Protein AF-A0A8C3MCN9-F1 (afdb_monomer)

Organism: Geospiza parvula (NCBI:txid87175)

Radius of gyration: 24.48 Å; Cα contacts (8 Å, |Δi|>4): 363; chains: 1; bounding box: 63×61×60 Å

Mean predicted aligned error: 11.26 Å

pLDDT: mean 76.48, std 14.46, range [28.77, 94.62]

Solvent-accessible surface area (backbone atoms only — not comparable to full-atom values): 18052 Å² total; per-residue (Å²): 127,65,48,68,58,49,37,49,52,53,52,54,50,41,52,49,38,52,54,49,51,55,50,51,53,50,45,41,66,69,44,52,53,43,56,68,71,48,76,59,88,50,73,71,52,37,54,50,46,51,48,50,52,50,39,47,53,38,49,52,53,50,48,52,50,45,52,51,49,34,50,54,42,56,58,45,70,71,43,98,76,49,53,55,76,86,65,46,57,61,79,80,42,39,69,59,53,53,51,51,51,51,54,34,50,54,43,46,22,21,34,43,33,63,42,36,42,56,52,61,61,63,54,83,37,66,57,51,63,74,43,43,67,64,46,52,60,60,38,49,82,72,35,90,67,90,52,59,28,60,37,53,54,44,62,74,44,49,63,61,51,53,49,54,50,54,48,48,52,54,47,49,53,49,34,68,68,58,44,97,49,80,67,25,54,53,42,50,51,51,45,51,54,51,52,52,48,53,52,47,54,52,51,48,48,51,38,20,51,52,34,30,56,48,40,73,73,60,37,68,79,51,33,75,74,67,63,46,46,88,62,38,53,74,46,69,32,84,87,50,77,53,57,29,73,98,54,75,40,72,36,42,39,34,40,80,61,36,38,35,42,32,41,92,95,48,71,50,79,42,56,50,93,56,53,44,79,42,75,79,53,88,60,91,60,59,94,74,47,51,49,39,32,39,37,42,93,88,53,75,43,38,46,36,40,76,50,72,66,57,52,50,58,67,55,50,45,69,55,53,54,64,63,73,75,109

Secondary structure (DSSP, 8-state):
--HHHHHHHHHHHHHHHHHHHHHHHHHIIIIIHHHHT---SSHHHHHHHHHHHHHHHHHHHHHHHHHHHHHHHHHHTTSTT--SGGG-HHHHSHHHHHHHHHHHHHHHHHHHHTTHHHHHHH---HHHHHTHHHHHHHHHTT-SSS-HHHHHHHHHHHHHHHHHHHHHHHHHHHHHHH-SSHHHHHHHHHHHHHHHHHHHHHHHHHHHHHHHHHHHHH-HHHHHHH--TT--EEEEGGGS----SSS---EEEEESSEEEEEETTEEEEEEGGG-EEES---S-PPTT-EEEEEE-SS-EEEEEES-HHHHHHHHHHHHHHHHTT-

Nearest PDB structures (foldseek):
  3odw-assembly1_A  TM=5.534E-01  e=3.189E-07  Homo sapiens
  3odx-assembly1_A  TM=5.493E-01  e=9.949E-07  Homo sapiens
  1i4d-assembly1_B  TM=2.184E-01  e=1.835E+00  Homo sapiens
  8p4y-assembly1_A  TM=2.016E-01  e=2.304E+00  synthetic construct
  7sqc-assembly1_1J  TM=1.907E-01  e=8.240E+00  Chlamydomonas reinhardtii

Sequence (326 aa):
MSTAGISGILGSLLQLEESFSSCLARIDALILKPLLQAEPQDPKEKENFQLLVLLNDRFQTLWNFTEENSRILRGKSQLEDSGCIQDFYILWKGEVFLSLYIQYFVTFANFVVVQGFEQAARSKSEAWKLHKAVLKEFLRDFTSESSLGLALHLVLHKPFREHVQSYLQLLSQLQEQLQEGSEGDVVATVVQEFGKLESFIGQVLDEAVFTKELWKSLGYKFTDVLCVPERRLLEDSRNLPIASGTARSERLLLFDDVLVLIQGNSFQSFDLKLVWVDENCGEKSAPGLHSLRITTPEETFILSTKDPQMKVRLWDFPISLLFKTG

Structure (mmCIF, N/CA/C/O backbone):
data_AF-A0A8C3MCN9-F1
#
_entry.id   AF-A0A8C3MCN9-F1
#
loop_
_atom_site.group_PDB
_atom_site.id
_atom_site.type_symbol
_atom_site.label_atom_id
_atom_site.label_alt_id
_atom_site.label_comp_id
_atom_site.label_asym_id
_atom_site.label_entity_id
_atom_site.label_seq_id
_atom_site.pdbx_PDB_ins_code
_atom_site.Cartn_x
_atom_site.Cartn_y
_atom_site.Cartn_z
_atom_site.occupancy
_atom_site.B_iso_or_equiv
_atom_site.auth_seq_id
_atom_site.auth_comp_id
_atom_site.auth_asym_id
_atom_site.auth_atom_id
_atom_site.pdbx_PDB_model_num
ATOM 1 N N . MET A 1 1 ? -17.455 -7.478 36.328 1.00 49.59 1 MET A N 1
ATOM 2 C CA . MET A 1 1 ? -17.240 -6.815 35.026 1.00 49.59 1 MET A CA 1
ATOM 3 C C . MET A 1 1 ? -17.583 -5.348 35.211 1.00 49.59 1 MET A C 1
ATOM 5 O O . MET A 1 1 ? -18.702 -5.060 35.615 1.00 49.59 1 MET A O 1
ATOM 9 N N . SER A 1 2 ? -16.620 -4.435 35.070 1.00 51.31 2 SER A N 1
ATOM 10 C CA . SER A 1 2 ? -16.898 -3.005 35.244 1.00 51.31 2 SER A CA 1
ATOM 11 C C . SER A 1 2 ? -17.371 -2.441 33.908 1.00 51.31 2 SER A C 1
ATOM 13 O O . SER A 1 2 ? -16.561 -2.189 33.021 1.00 51.31 2 SER A O 1
ATOM 15 N N . THR A 1 3 ? -18.680 -2.251 33.756 1.00 56.91 3 THR A N 1
ATOM 16 C CA . THR A 1 3 ? -19.301 -1.582 32.596 1.00 56.91 3 THR A CA 1
ATOM 17 C C . THR A 1 3 ? -18.703 -0.192 32.334 1.00 56.91 3 THR A C 1
ATOM 19 O O . THR A 1 3 ? -18.655 0.263 31.194 1.00 56.91 3 THR A O 1
ATOM 22 N N . ALA A 1 4 ? -18.135 0.440 33.369 1.00 59.16 4 ALA A N 1
ATOM 23 C CA . ALA A 1 4 ? -17.408 1.701 33.264 1.00 59.16 4 ALA A CA 1
ATOM 24 C C . ALA A 1 4 ? -16.101 1.601 32.449 1.00 59.16 4 ALA A C 1
ATOM 26 O O . ALA A 1 4 ? -15.712 2.578 31.814 1.00 59.16 4 ALA A O 1
ATOM 27 N N . GLY A 1 5 ? -15.431 0.440 32.433 1.00 69.00 5 GLY A N 1
ATOM 28 C CA . GLY A 1 5 ? -14.202 0.237 31.654 1.00 69.00 5 GLY A CA 1
ATOM 29 C C . GLY A 1 5 ? -14.472 0.166 30.149 1.00 69.00 5 GLY A C 1
ATOM 30 O O . GLY A 1 5 ? -13.795 0.822 29.363 1.00 69.00 5 GLY A O 1
ATOM 31 N N . ILE A 1 6 ? -15.520 -0.562 29.753 1.00 71.81 6 ILE A N 1
ATOM 32 C CA . ILE A 1 6 ? -15.914 -0.742 28.346 1.00 71.81 6 ILE A CA 1
ATOM 33 C C . ILE A 1 6 ? -16.445 0.572 27.749 1.00 71.81 6 ILE A C 1
ATOM 35 O O . ILE A 1 6 ? -16.062 0.941 26.641 1.00 71.81 6 ILE A O 1
ATOM 39 N N . SER A 1 7 ? -17.258 1.320 28.504 1.00 73.44 7 SER A N 1
ATOM 40 C CA . SER A 1 7 ? -17.747 2.646 28.094 1.00 73.44 7 SER A CA 1
ATOM 41 C C . SER A 1 7 ? -16.605 3.661 27.906 1.00 73.44 7 SER A C 1
ATOM 43 O O . SER A 1 7 ? -16.615 4.438 26.951 1.00 73.44 7 SER A O 1
ATOM 45 N N . GLY A 1 8 ? -15.562 3.596 28.746 1.00 78.81 8 GLY A N 1
ATOM 46 C CA . GLY A 1 8 ? -14.344 4.394 28.577 1.00 78.81 8 GLY A CA 1
ATOM 47 C C . GLY A 1 8 ? -13.601 4.089 27.271 1.00 78.81 8 GLY A C 1
ATOM 48 O O . GLY A 1 8 ? -13.248 5.013 26.539 1.00 78.81 8 GLY A O 1
ATOM 49 N N . ILE A 1 9 ? -13.432 2.804 26.935 1.00 80.25 9 ILE A N 1
ATOM 50 C CA . ILE A 1 9 ? -12.792 2.366 25.680 1.00 80.25 9 ILE A CA 1
ATOM 51 C C . ILE A 1 9 ? -13.622 2.799 24.464 1.00 80.25 9 ILE A C 1
ATOM 53 O O . ILE A 1 9 ? -13.060 3.273 23.478 1.00 80.25 9 ILE A O 1
ATOM 57 N N . LEU A 1 10 ? -14.954 2.699 24.537 1.00 78.56 10 LEU A N 1
ATOM 58 C CA . LEU A 1 10 ? -15.853 3.154 23.472 1.00 78.56 10 LEU A CA 1
ATOM 59 C C . LEU A 1 10 ? -15.721 4.668 23.224 1.00 78.56 10 LEU A C 1
ATOM 61 O O . LEU A 1 10 ? -15.680 5.108 22.075 1.00 78.56 10 LEU A O 1
ATOM 65 N N . GLY A 1 11 ? -15.596 5.463 24.292 1.00 81.75 11 GLY A N 1
ATOM 66 C CA . GLY A 1 11 ? -15.345 6.903 24.204 1.00 81.75 11 GLY A CA 1
ATOM 67 C C . GLY A 1 11 ? -13.991 7.235 23.569 1.00 81.75 11 GLY A C 1
ATOM 68 O O . GLY A 1 11 ? -13.915 8.102 22.697 1.00 81.75 11 GLY A O 1
ATOM 69 N N . SER A 1 12 ? -12.929 6.515 23.946 1.00 86.25 12 SER A N 1
ATOM 70 C CA . SER A 1 12 ? -11.608 6.658 23.318 1.00 86.25 12 SER A CA 1
ATOM 71 C C . SER A 1 12 ? -11.616 6.261 21.840 1.00 86.25 12 SER A C 1
ATOM 73 O O . SER A 1 12 ? -10.980 6.932 21.028 1.00 86.25 12 SER A O 1
ATOM 75 N N . LEU A 1 13 ? -12.369 5.220 21.474 1.00 84.31 13 LEU A N 1
ATOM 76 C CA . LEU A 1 13 ? -12.529 4.782 20.089 1.00 84.31 13 LEU A CA 1
ATOM 77 C C . LEU A 1 13 ? -13.249 5.833 19.236 1.00 84.31 13 LEU A C 1
ATOM 79 O O . LEU A 1 13 ? -12.813 6.133 18.128 1.00 84.31 13 LEU A O 1
ATOM 83 N N . LEU A 1 14 ? -14.318 6.434 19.767 1.00 84.94 14 LEU A N 1
ATOM 84 C CA . LEU A 1 14 ? -15.029 7.517 19.089 1.00 84.94 14 LEU A CA 1
ATOM 85 C C . LEU A 1 14 ? -14.114 8.728 18.855 1.00 84.94 14 LEU A C 1
ATOM 87 O O . LEU A 1 14 ? -14.086 9.270 17.753 1.00 84.94 14 LEU A O 1
ATOM 91 N N . GLN A 1 15 ? -13.336 9.130 19.865 1.00 87.94 15 GLN A N 1
ATOM 92 C CA . GLN A 1 15 ? -12.390 10.239 19.728 1.00 87.94 15 GLN A CA 1
ATOM 93 C C . GLN A 1 15 ? -11.298 9.939 18.687 1.00 87.94 15 GLN A C 1
ATOM 95 O O . GLN A 1 15 ? -10.936 10.821 17.904 1.00 87.94 15 GLN A O 1
ATOM 100 N N . LEU A 1 16 ? -10.784 8.704 18.664 1.00 88.81 16 LEU A N 1
ATOM 101 C CA . LEU A 1 16 ? -9.821 8.248 17.662 1.00 88.81 16 LEU A CA 1
ATOM 102 C C . LEU A 1 16 ? -10.393 8.404 16.247 1.00 88.81 16 LEU A C 1
ATOM 104 O O . LEU A 1 16 ? -9.775 9.069 15.417 1.00 88.81 16 LEU A O 1
ATOM 108 N N . GLU A 1 17 ? -11.588 7.873 16.000 1.00 88.06 17 GLU A N 1
ATOM 109 C CA . GLU A 1 17 ? -12.276 7.933 14.707 1.00 88.06 17 GLU A CA 1
ATOM 110 C C . GLU A 1 17 ? -12.571 9.373 14.247 1.00 88.06 17 GLU A C 1
ATOM 112 O O . GLU A 1 17 ? -12.306 9.728 13.097 1.00 88.06 17 GLU A O 1
ATOM 117 N N . GLU A 1 18 ? -13.029 10.249 15.149 1.00 88.75 18 GLU A N 1
ATOM 118 C CA . GLU A 1 18 ? -13.259 11.668 14.839 1.00 88.75 18 GLU A CA 1
ATOM 119 C C . GLU A 1 18 ? -11.955 12.399 14.482 1.00 88.75 18 GLU A C 1
ATOM 121 O O . GLU A 1 18 ? -11.900 13.164 13.511 1.00 88.75 18 GLU A O 1
ATOM 126 N N . SER A 1 19 ? -10.888 12.157 15.251 1.00 90.50 19 SER A N 1
ATOM 127 C CA . SER A 1 19 ? -9.574 12.754 14.999 1.00 90.50 19 SER A CA 1
ATOM 128 C C . SER A 1 19 ? -8.974 12.271 13.676 1.00 90.50 19 SER A C 1
ATOM 130 O O . SER A 1 19 ? -8.432 13.072 12.908 1.00 90.50 19 SER A O 1
ATOM 132 N N . PHE A 1 20 ? -9.138 10.980 13.376 1.00 90.88 20 PHE A N 1
ATOM 133 C CA . PHE A 1 20 ? -8.672 10.361 12.148 1.00 90.88 20 PHE A CA 1
ATOM 134 C C . PHE A 1 20 ? -9.449 10.890 10.941 1.00 90.88 20 PHE A C 1
ATOM 136 O O . PHE A 1 20 ? -8.828 11.376 9.999 1.00 90.88 20 PHE A O 1
ATOM 143 N N . SER A 1 21 ? -10.783 10.925 11.001 1.00 90.81 21 SER A N 1
ATOM 144 C CA . SER A 1 21 ? -11.631 11.500 9.946 1.00 90.81 21 SER A CA 1
ATOM 145 C C . SER A 1 21 ? -11.282 12.966 9.655 1.00 90.81 21 SER A C 1
ATOM 147 O O . SER A 1 21 ? -11.107 13.355 8.500 1.00 90.81 21 SER A O 1
ATOM 149 N N . SER A 1 22 ? -11.061 13.780 10.694 1.00 89.88 22 SER A N 1
ATOM 150 C CA . SER A 1 22 ? -10.607 15.170 10.537 1.00 89.88 22 SER A CA 1
ATOM 151 C C . SER A 1 22 ? -9.239 15.268 9.844 1.00 89.88 22 SER A C 1
ATOM 153 O O . SER A 1 22 ? -9.022 16.130 8.986 1.00 89.88 22 SER A O 1
ATOM 155 N N . CYS A 1 23 ? -8.312 14.359 10.162 1.00 89.88 23 CYS A N 1
ATOM 156 C CA . CYS A 1 23 ? -7.027 14.257 9.473 1.00 89.88 23 CYS A CA 1
ATOM 157 C C . CYS A 1 23 ? -7.207 13.897 7.987 1.00 89.88 23 CYS A C 1
ATOM 159 O O . CYS A 1 23 ? -6.634 14.569 7.124 1.00 89.88 23 CYS A O 1
ATOM 161 N N . LEU A 1 24 ? -8.054 12.909 7.674 1.00 90.88 24 LEU A N 1
ATOM 162 C CA . LEU A 1 24 ? -8.358 12.506 6.298 1.00 90.88 24 LEU A CA 1
ATOM 163 C C . LEU A 1 24 ? -8.985 13.650 5.492 1.00 90.88 24 LEU A C 1
ATOM 165 O O . LEU A 1 24 ? -8.550 13.912 4.372 1.00 90.88 24 LEU A O 1
ATOM 169 N N . ALA A 1 25 ? -9.910 14.407 6.085 1.00 89.94 25 ALA A N 1
ATOM 170 C CA . ALA A 1 25 ? -10.519 15.574 5.450 1.00 89.94 25 ALA A CA 1
ATOM 171 C C . ALA A 1 25 ? -9.482 16.642 5.066 1.00 89.94 25 ALA A C 1
ATOM 173 O O . ALA A 1 25 ? -9.548 17.241 3.989 1.00 89.94 25 ALA A O 1
ATOM 174 N N . ARG A 1 26 ? -8.489 16.871 5.936 1.00 87.62 26 ARG A N 1
ATOM 175 C CA . ARG A 1 26 ? -7.381 17.797 5.659 1.00 87.62 26 ARG A CA 1
ATOM 176 C C . ARG A 1 26 ? -6.489 17.284 4.531 1.00 87.62 26 ARG A C 1
ATOM 178 O O . ARG A 1 26 ? -6.108 18.076 3.671 1.00 87.62 26 ARG A O 1
ATOM 185 N N . ILE A 1 27 ? -6.174 15.988 4.518 1.00 87.56 27 ILE A N 1
ATOM 186 C CA . ILE A 1 27 ? -5.377 15.355 3.455 1.00 87.56 27 ILE A CA 1
ATOM 187 C C . ILE A 1 27 ? -6.111 15.448 2.113 1.00 87.56 27 ILE A C 1
ATOM 189 O O . ILE A 1 27 ? -5.519 15.868 1.120 1.00 87.56 27 ILE A O 1
ATOM 193 N N . ASP A 1 28 ? -7.405 15.139 2.080 1.00 88.81 28 ASP A N 1
ATOM 194 C CA . ASP A 1 28 ? -8.226 15.249 0.876 1.00 88.81 28 ASP A CA 1
ATOM 195 C C . ASP A 1 28 ? -8.227 16.677 0.310 1.00 88.81 28 ASP A C 1
ATOM 197 O O . ASP A 1 28 ? -7.911 16.897 -0.863 1.00 88.81 28 ASP A O 1
ATOM 201 N N . ALA A 1 29 ? -8.517 17.664 1.164 1.00 86.50 29 ALA A N 1
ATOM 202 C CA . ALA A 1 29 ? -8.626 19.062 0.765 1.00 86.50 29 ALA A CA 1
ATOM 203 C C . ALA A 1 29 ? -7.295 19.670 0.303 1.00 86.50 29 ALA A C 1
ATOM 205 O O . ALA A 1 29 ? -7.267 20.419 -0.675 1.00 86.50 29 ALA A O 1
ATOM 206 N N . LEU A 1 30 ? -6.199 19.372 1.006 1.00 82.38 30 LEU A N 1
ATOM 207 C CA . LEU A 1 30 ? -4.902 20.005 0.763 1.00 82.38 30 LEU A CA 1
ATOM 208 C C . LEU A 1 30 ? -4.035 19.251 -0.248 1.00 82.38 30 LEU A C 1
ATOM 210 O O . LEU A 1 30 ? -3.111 19.849 -0.799 1.00 82.38 30 LEU A O 1
ATOM 214 N N . ILE A 1 31 ? -4.292 17.959 -0.475 1.00 83.69 31 ILE A N 1
ATOM 215 C CA . ILE A 1 31 ? -3.375 17.077 -1.208 1.00 83.69 31 ILE A CA 1
ATOM 216 C C . ILE A 1 31 ? -4.078 16.375 -2.361 1.00 83.69 31 ILE A C 1
ATOM 218 O O . ILE A 1 31 ? -3.722 16.620 -3.513 1.00 83.69 31 ILE A O 1
ATOM 222 N N . LEU A 1 32 ? -5.078 15.536 -2.084 1.00 85.06 32 LEU A N 1
ATOM 223 C CA . LEU A 1 32 ? -5.695 14.707 -3.125 1.00 85.06 32 LEU A CA 1
ATOM 224 C C . LEU A 1 32 ? -6.443 15.562 -4.152 1.00 85.06 32 LEU A C 1
ATOM 226 O O . LEU A 1 32 ? -6.176 15.444 -5.346 1.00 85.06 32 LEU A O 1
ATOM 230 N N . LYS A 1 33 ? -7.292 16.501 -3.715 1.00 86.12 33 LYS A N 1
ATOM 231 C CA . LYS A 1 33 ? -8.026 17.398 -4.626 1.00 86.12 33 LYS A CA 1
ATOM 232 C C . LYS A 1 33 ? -7.101 18.217 -5.543 1.00 86.12 33 LYS A C 1
ATOM 234 O O . LYS A 1 33 ? -7.315 18.180 -6.756 1.00 86.12 33 LYS A O 1
ATOM 239 N N . PRO A 1 34 ? -6.064 18.920 -5.040 1.00 82.00 34 PRO A N 1
ATOM 240 C CA . PRO A 1 34 ? -5.127 19.642 -5.904 1.00 82.00 34 PRO A CA 1
ATOM 241 C C . PRO A 1 34 ? -4.350 18.756 -6.884 1.00 82.00 34 PRO A C 1
ATOM 243 O O . PRO A 1 34 ? -4.063 19.202 -7.996 1.00 82.00 34 PRO A O 1
ATOM 246 N N . LEU A 1 35 ? -4.001 17.525 -6.492 1.00 81.56 35 LEU A N 1
ATOM 247 C CA . LEU A 1 35 ? -3.291 16.588 -7.367 1.00 81.56 35 LEU A CA 1
ATOM 248 C C . LEU A 1 35 ? -4.202 16.013 -8.460 1.00 81.56 35 LEU A C 1
ATOM 250 O O . LEU A 1 35 ? -3.770 15.883 -9.600 1.00 81.56 35 LEU A O 1
ATOM 254 N N . LEU A 1 36 ? -5.469 15.735 -8.149 1.00 84.19 36 LEU A N 1
ATOM 255 C CA . LEU A 1 36 ? -6.447 15.228 -9.119 1.00 84.19 36 LEU A CA 1
ATOM 256 C C . LEU A 1 36 ? -6.884 16.284 -10.142 1.00 84.19 36 LEU A C 1
ATOM 258 O O . LEU A 1 36 ? -7.291 15.942 -11.245 1.00 84.19 36 LEU A O 1
ATOM 262 N N . GLN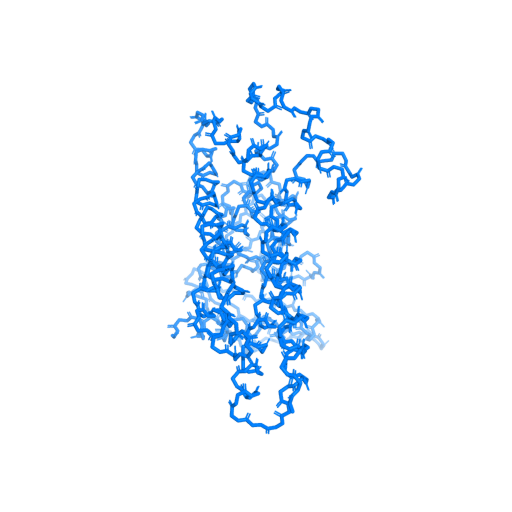 A 1 37 ? -6.774 17.573 -9.819 1.00 80.94 37 GLN A N 1
ATOM 263 C CA . GLN A 1 37 ? -7.018 18.654 -10.784 1.00 80.94 37 GLN A CA 1
ATOM 264 C C . GLN A 1 37 ? -5.887 18.807 -11.815 1.00 80.94 37 GLN A C 1
ATOM 266 O O . GLN A 1 37 ? -6.039 19.529 -12.799 1.00 80.94 37 GLN A O 1
ATOM 271 N N . ALA A 1 38 ? -4.746 18.153 -11.594 1.00 74.75 38 ALA A N 1
ATOM 272 C CA . ALA A 1 38 ? -3.554 18.253 -12.423 1.00 74.75 38 ALA A CA 1
ATOM 273 C C . ALA A 1 38 ? -3.493 17.137 -13.481 1.00 74.75 38 ALA A C 1
ATOM 275 O O . ALA A 1 38 ? -2.505 16.407 -13.539 1.00 74.75 38 ALA A O 1
ATOM 276 N N . GLU A 1 39 ? -4.542 16.987 -14.297 1.00 75.50 39 GLU A N 1
ATOM 277 C CA . GLU A 1 39 ? -4.595 15.918 -15.302 1.00 75.50 39 GLU A CA 1
ATOM 278 C C . GLU A 1 39 ? -3.443 16.053 -16.325 1.00 75.50 39 GLU A C 1
ATOM 280 O O . GLU A 1 39 ? -3.294 17.105 -16.965 1.00 75.50 39 GLU A O 1
ATOM 285 N N . PRO A 1 40 ? -2.605 15.014 -16.490 1.00 77.50 40 PRO A N 1
ATOM 286 C CA . PRO A 1 40 ? -1.449 15.081 -17.366 1.00 77.50 40 PRO A CA 1
ATOM 287 C C . PRO A 1 40 ? -1.807 14.857 -18.839 1.00 77.50 40 PRO A C 1
ATOM 289 O O . PRO A 1 40 ? -2.757 14.160 -19.197 1.00 77.50 40 PRO A O 1
ATOM 292 N N . GLN A 1 41 ? -0.992 15.438 -19.720 1.00 71.62 41 GLN A N 1
ATOM 293 C CA . GLN A 1 41 ? -1.163 15.314 -21.171 1.00 71.62 41 GLN A CA 1
ATOM 294 C C . GLN A 1 41 ? -0.403 14.109 -21.749 1.00 71.62 41 GLN A C 1
ATOM 296 O O . GLN A 1 41 ? -0.846 13.535 -22.744 1.00 71.62 41 GLN A O 1
ATOM 301 N N . ASP A 1 42 ? 0.709 13.711 -21.123 1.00 80.31 42 ASP A N 1
ATOM 302 C CA . ASP A 1 42 ? 1.558 12.607 -21.577 1.00 80.31 42 ASP A CA 1
ATOM 303 C C . ASP A 1 42 ? 0.932 11.231 -21.260 1.00 80.31 42 ASP A C 1
ATOM 305 O O . ASP A 1 42 ? 0.393 11.044 -20.168 1.00 80.31 42 ASP A O 1
ATOM 309 N N . PRO A 1 43 ? 0.979 10.249 -22.181 1.00 78.38 43 PRO A N 1
ATOM 310 C CA . PRO A 1 43 ? 0.374 8.932 -21.974 1.00 78.38 43 PRO A CA 1
ATOM 311 C C . PRO A 1 43 ? 0.936 8.154 -20.773 1.00 78.38 43 PRO A C 1
ATOM 313 O O . PRO A 1 43 ? 0.156 7.503 -20.085 1.00 78.38 43 PRO A O 1
ATOM 316 N N . LYS A 1 44 ? 2.237 8.242 -20.466 1.00 74.25 44 LYS A N 1
ATOM 317 C CA . LYS A 1 44 ? 2.816 7.543 -19.301 1.00 74.25 44 LYS A CA 1
ATOM 318 C C . LYS A 1 44 ? 2.425 8.213 -17.993 1.00 74.25 44 LYS A C 1
ATOM 320 O O . LYS A 1 44 ? 2.141 7.555 -16.996 1.00 74.25 44 LYS A O 1
ATOM 325 N N . GLU A 1 45 ? 2.357 9.540 -17.998 1.00 77.75 45 GLU A N 1
ATOM 326 C CA . GLU A 1 45 ? 1.841 10.286 -16.852 1.00 77.75 45 GLU A CA 1
ATOM 327 C C . GLU A 1 45 ? 0.346 9.998 -16.625 1.00 77.75 45 GLU A C 1
ATOM 329 O O . GLU A 1 45 ? -0.090 9.975 -15.476 1.00 77.75 45 GLU A O 1
ATOM 334 N N . LYS A 1 46 ? -0.432 9.710 -17.681 1.00 83.44 46 LYS A N 1
ATOM 335 C CA . LYS A 1 46 ? -1.842 9.295 -17.562 1.00 83.44 46 LYS A CA 1
ATOM 336 C C . LYS A 1 46 ? -2.012 7.957 -16.852 1.00 83.44 46 LYS A C 1
ATOM 338 O O . LYS A 1 46 ? -2.923 7.845 -16.040 1.00 83.44 46 LYS A O 1
ATOM 343 N N . GLU A 1 47 ? -1.155 6.972 -17.105 1.00 84.19 47 GLU A N 1
ATOM 344 C CA . GLU A 1 47 ? -1.189 5.690 -16.380 1.00 84.19 47 GLU A CA 1
ATOM 345 C C . GLU A 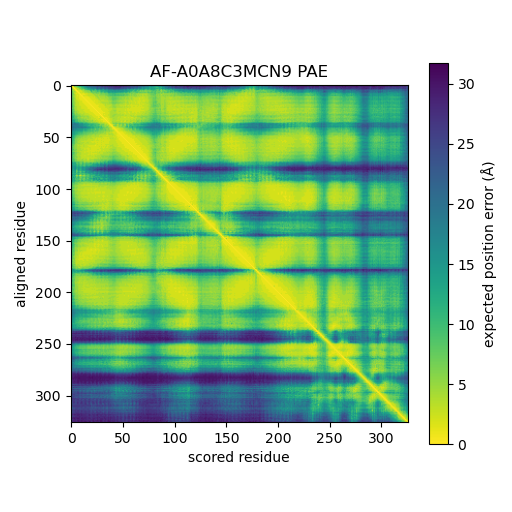1 47 ? -0.920 5.898 -14.880 1.00 84.19 47 GLU A C 1
ATOM 347 O O . GLU A 1 47 ? -1.679 5.431 -14.029 1.00 84.19 47 GLU A O 1
ATOM 352 N N . ASN A 1 48 ? 0.084 6.710 -14.536 1.00 84.44 48 ASN A N 1
ATOM 353 C CA . ASN A 1 48 ? 0.364 7.053 -13.137 1.00 84.44 48 ASN A CA 1
ATOM 354 C C . ASN A 1 48 ? -0.762 7.884 -12.508 1.00 84.44 48 ASN A C 1
ATOM 356 O O . ASN A 1 48 ? -1.093 7.708 -11.336 1.00 84.44 48 ASN A O 1
ATOM 360 N N . PHE A 1 49 ? -1.402 8.758 -13.283 1.00 86.12 49 PHE A N 1
ATOM 361 C CA . PHE A 1 49 ? -2.577 9.499 -12.840 1.00 86.12 49 PHE A CA 1
ATOM 362 C C . PHE A 1 49 ? -3.781 8.581 -12.593 1.00 86.12 49 PHE A C 1
ATOM 364 O O . PHE A 1 49 ? -4.490 8.778 -11.611 1.00 86.12 49 PHE A O 1
ATOM 371 N N . GLN A 1 50 ? -3.989 7.535 -13.398 1.00 89.31 50 GLN A N 1
ATOM 372 C CA . GLN A 1 50 ? -5.024 6.526 -13.134 1.00 89.31 50 GLN A CA 1
ATOM 373 C C . GLN A 1 50 ? -4.776 5.785 -11.816 1.00 89.31 50 GLN A C 1
ATOM 375 O O . GLN A 1 50 ? -5.719 5.571 -11.054 1.00 89.31 50 GLN A O 1
ATOM 380 N N . LEU A 1 51 ? -3.519 5.459 -11.499 1.00 88.88 51 LEU A N 1
ATOM 381 C CA . LEU A 1 51 ? -3.162 4.886 -10.197 1.00 88.88 51 LEU A CA 1
ATOM 382 C C . LEU A 1 51 ? -3.446 5.858 -9.045 1.00 88.88 51 LEU A C 1
ATOM 384 O O . LEU A 1 51 ? -3.925 5.432 -7.997 1.00 88.88 51 LEU A O 1
ATOM 388 N N . LEU A 1 52 ? -3.208 7.159 -9.237 1.00 89.44 52 LEU A N 1
ATOM 389 C CA . LEU A 1 52 ? -3.563 8.183 -8.252 1.00 89.44 52 LEU A CA 1
ATOM 390 C C . LEU A 1 52 ? -5.085 8.300 -8.065 1.00 89.44 52 LEU A C 1
ATOM 392 O O . LEU A 1 52 ? -5.551 8.414 -6.932 1.00 89.44 52 LEU A O 1
ATOM 396 N N . VAL A 1 53 ? -5.863 8.254 -9.150 1.00 90.94 53 VAL A N 1
ATOM 397 C CA . VAL A 1 53 ? -7.335 8.249 -9.099 1.00 90.94 53 VAL A CA 1
ATOM 398 C C . VAL A 1 53 ? -7.835 7.021 -8.343 1.00 90.94 53 VAL A C 1
ATOM 400 O O . VAL A 1 53 ? -8.685 7.157 -7.464 1.00 90.94 53 VAL A O 1
ATOM 403 N N . LEU A 1 54 ? -7.275 5.842 -8.628 1.00 93.38 54 LEU A N 1
ATOM 404 C CA . LEU A 1 54 ? -7.606 4.610 -7.917 1.00 93.38 54 LEU A CA 1
ATOM 405 C C . LEU A 1 54 ? -7.224 4.697 -6.434 1.00 93.38 54 LEU A C 1
ATOM 407 O O . LEU A 1 54 ? -8.018 4.322 -5.577 1.00 93.38 54 LEU A O 1
ATOM 411 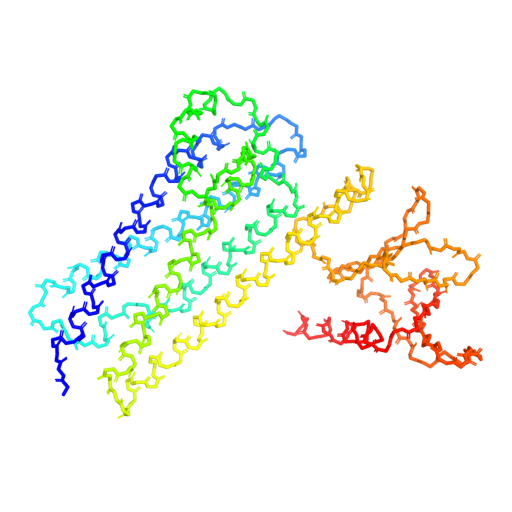N N . LEU A 1 55 ? -6.045 5.235 -6.112 1.00 93.06 55 LEU A N 1
ATOM 412 C CA . LEU A 1 55 ? -5.619 5.456 -4.729 1.00 93.06 55 LEU A CA 1
ATOM 413 C C . LEU A 1 55 ? -6.587 6.388 -3.993 1.00 93.06 55 LEU A C 1
ATOM 415 O O . LEU A 1 55 ? -6.955 6.106 -2.854 1.00 93.06 55 LEU A O 1
ATOM 419 N N . ASN A 1 56 ? -7.034 7.464 -4.647 1.00 92.62 56 ASN A N 1
ATOM 420 C CA . ASN A 1 56 ? -8.043 8.356 -4.093 1.00 92.62 56 ASN A CA 1
ATOM 421 C C . ASN A 1 56 ? -9.386 7.643 -3.893 1.00 92.62 56 ASN A C 1
ATOM 423 O O . ASN A 1 56 ? -9.992 7.808 -2.846 1.00 92.62 56 ASN A O 1
ATOM 427 N N . ASP A 1 57 ? -9.849 6.823 -4.835 1.00 93.38 57 ASP A N 1
ATOM 428 C CA . ASP A 1 57 ? -11.084 6.044 -4.666 1.00 93.38 57 ASP A CA 1
ATOM 429 C C . ASP A 1 57 ? -11.019 5.120 -3.433 1.00 93.38 57 ASP A C 1
ATOM 431 O O . ASP A 1 57 ? -11.928 5.106 -2.595 1.00 93.38 57 ASP A O 1
ATOM 435 N N . ARG A 1 58 ? -9.886 4.427 -3.242 1.00 92.75 58 ARG A N 1
ATOM 436 C CA . ARG A 1 58 ? -9.649 3.611 -2.038 1.00 92.75 58 ARG A CA 1
ATOM 437 C C . ARG A 1 58 ? -9.583 4.459 -0.768 1.00 92.75 58 ARG A C 1
ATOM 439 O O . ARG A 1 58 ? -10.154 4.064 0.247 1.00 92.75 58 ARG A O 1
ATOM 446 N N . PHE A 1 59 ? -8.950 5.630 -0.832 1.00 92.94 59 PHE A N 1
ATOM 447 C CA . PHE A 1 59 ? -8.907 6.596 0.267 1.00 92.94 59 PHE A CA 1
ATOM 448 C C . PHE A 1 59 ? -10.313 7.063 0.670 1.00 92.94 59 PHE A C 1
ATOM 450 O O . PHE A 1 59 ? -10.658 7.005 1.846 1.00 92.94 59 PHE A O 1
ATOM 457 N N . GLN A 1 60 ? -11.146 7.472 -0.293 1.00 92.44 60 GLN A N 1
ATOM 458 C CA . GLN A 1 60 ? -12.519 7.920 -0.034 1.00 92.44 60 GLN A CA 1
ATOM 459 C C . GLN A 1 60 ? -13.379 6.784 0.521 1.00 92.44 60 GLN A C 1
ATOM 461 O O . GLN A 1 60 ? -14.183 6.998 1.422 1.00 92.44 60 GLN A O 1
ATOM 466 N N . THR A 1 61 ? -13.197 5.558 0.023 1.00 92.94 61 THR A N 1
ATOM 467 C CA . THR A 1 61 ? -13.918 4.385 0.536 1.00 92.94 61 THR A CA 1
ATOM 468 C C . THR A 1 61 ? -13.577 4.117 2.004 1.00 92.94 61 THR A C 1
ATOM 470 O O . THR A 1 61 ? -14.480 3.889 2.809 1.00 92.94 61 THR A O 1
ATOM 473 N N . LEU A 1 62 ? -12.293 4.196 2.373 1.00 91.31 62 LEU A N 1
ATOM 474 C CA . LEU A 1 62 ? -11.854 4.090 3.766 1.00 91.31 62 LEU A CA 1
ATOM 475 C C . LEU A 1 62 ? -12.387 5.237 4.625 1.00 91.31 62 LEU A C 1
ATOM 477 O O . LEU A 1 62 ? -12.883 4.992 5.721 1.00 91.31 62 LEU A O 1
ATOM 481 N N . TRP A 1 63 ? -12.346 6.470 4.119 1.00 91.62 63 TRP A N 1
ATOM 482 C CA . TRP A 1 63 ? -12.861 7.627 4.844 1.00 91.62 63 TRP A CA 1
ATOM 483 C C . TRP A 1 63 ? -14.369 7.506 5.108 1.00 91.62 63 TRP A C 1
ATOM 485 O O . TRP A 1 63 ? -14.801 7.645 6.250 1.00 91.62 63 TRP A O 1
ATOM 495 N N . ASN A 1 64 ? -15.164 7.129 4.104 1.00 90.06 64 ASN A N 1
ATOM 496 C CA . ASN A 1 64 ? -16.597 6.871 4.271 1.00 90.06 64 ASN A CA 1
ATOM 497 C C . ASN A 1 64 ? -16.866 5.759 5.298 1.00 90.06 64 ASN A C 1
ATOM 499 O O . ASN A 1 64 ? -17.811 5.853 6.081 1.00 90.06 64 ASN A O 1
ATOM 503 N N . PHE A 1 65 ? -16.035 4.709 5.317 1.00 88.00 65 PHE A N 1
ATOM 504 C CA . PHE A 1 65 ? -16.135 3.644 6.315 1.00 88.00 65 PHE A CA 1
ATOM 505 C C . PHE A 1 65 ? -15.853 4.162 7.736 1.00 88.00 65 PHE A C 1
ATOM 507 O O . PHE A 1 65 ? -16.619 3.860 8.650 1.00 88.00 65 PHE A O 1
ATOM 514 N N . THR A 1 66 ? -14.805 4.971 7.918 1.00 87.00 66 THR A N 1
ATOM 515 C CA . THR A 1 66 ? -14.473 5.659 9.181 1.00 87.00 66 THR A CA 1
ATOM 516 C C . THR A 1 66 ? -15.608 6.581 9.641 1.00 87.00 66 THR A C 1
ATOM 518 O O . THR A 1 66 ? -16.009 6.562 10.804 1.00 87.00 66 THR A O 1
ATOM 521 N N . GLU A 1 67 ? -16.209 7.360 8.740 1.00 87.44 67 GLU A N 1
ATOM 522 C CA . GLU A 1 67 ? -17.339 8.229 9.094 1.00 87.44 67 GLU A CA 1
ATOM 523 C C . GLU A 1 67 ? -18.596 7.442 9.482 1.00 87.44 67 GLU A C 1
ATOM 525 O O . GLU A 1 67 ? -19.301 7.818 10.424 1.00 87.44 67 GLU A O 1
ATOM 530 N N . GLU A 1 68 ? -18.877 6.339 8.786 1.00 85.94 68 GLU A N 1
ATOM 531 C CA . GLU A 1 68 ? -19.973 5.436 9.134 1.00 85.94 68 GLU A CA 1
ATOM 532 C C . GLU A 1 68 ? -19.747 4.818 10.517 1.00 85.94 68 GLU A C 1
ATOM 534 O O . GLU A 1 68 ? -20.634 4.860 11.371 1.00 85.94 68 GLU A O 1
ATOM 539 N N . ASN A 1 69 ? -18.534 4.322 10.771 1.00 84.62 69 ASN A N 1
ATOM 540 C CA . ASN A 1 69 ? -18.139 3.775 12.062 1.00 84.62 69 ASN A CA 1
ATOM 541 C C . ASN A 1 69 ? -18.285 4.816 13.187 1.00 84.62 69 ASN A C 1
ATOM 543 O O . ASN A 1 69 ? -18.956 4.556 14.185 1.00 84.62 69 ASN A O 1
ATOM 547 N N . SER A 1 70 ? -17.781 6.037 12.980 1.00 83.69 70 SER A N 1
ATOM 548 C CA . SER A 1 70 ? -17.959 7.170 13.901 1.00 83.69 70 SER A CA 1
ATOM 549 C C . SER A 1 70 ? -19.433 7.441 14.216 1.00 83.69 70 SER A C 1
ATOM 551 O O . SER A 1 70 ? -19.797 7.700 15.365 1.00 83.69 70 SER A O 1
ATOM 553 N N . ARG A 1 71 ? -20.310 7.401 13.203 1.00 84.31 71 ARG A N 1
ATOM 554 C CA . ARG A 1 71 ? -21.747 7.666 13.364 1.00 84.31 71 ARG A CA 1
ATOM 555 C C . ARG A 1 71 ? -22.435 6.572 14.175 1.00 84.31 71 ARG A C 1
ATOM 557 O O . ARG A 1 71 ? -23.243 6.893 15.046 1.00 84.31 71 ARG A O 1
ATOM 564 N N . ILE A 1 72 ? -22.095 5.311 13.917 1.00 81.75 72 ILE A N 1
ATOM 565 C CA . ILE A 1 72 ? -22.611 4.154 14.659 1.00 81.75 72 ILE A CA 1
ATOM 566 C C . ILE A 1 72 ? -22.166 4.223 16.124 1.00 81.75 72 ILE A C 1
ATOM 568 O O . ILE A 1 72 ? -23.003 4.096 17.019 1.00 81.75 72 ILE A O 1
ATOM 572 N N . LEU A 1 73 ? -20.880 4.496 16.371 1.00 77.81 73 LEU A N 1
ATOM 573 C CA . LEU A 1 73 ? -20.325 4.649 17.718 1.00 77.81 73 LEU A CA 1
ATOM 574 C C . LEU A 1 73 ? -20.997 5.800 18.479 1.00 77.81 73 LEU A C 1
ATOM 576 O O . LEU A 1 73 ? -21.419 5.611 19.618 1.00 77.81 73 LEU A O 1
ATOM 580 N N . ARG A 1 74 ? -21.189 6.961 17.834 1.00 79.88 74 ARG A N 1
ATOM 581 C CA . ARG A 1 74 ? -21.896 8.116 18.421 1.00 79.88 74 ARG A CA 1
ATOM 582 C C . ARG A 1 74 ? -23.358 7.803 18.741 1.00 79.88 74 ARG A C 1
ATOM 584 O O . ARG A 1 74 ? -23.869 8.245 19.765 1.00 79.88 74 ARG A O 1
ATOM 591 N N . GLY A 1 75 ? -24.044 7.077 17.859 1.00 73.69 75 GLY A N 1
ATOM 592 C CA . GLY A 1 75 ? -25.430 6.668 18.083 1.00 73.69 75 GLY A CA 1
ATOM 593 C C . GLY A 1 75 ? -25.559 5.765 19.307 1.00 73.69 75 GLY A C 1
ATOM 594 O O . GLY A 1 75 ? -26.445 5.967 20.129 1.00 73.69 75 GLY A O 1
ATOM 595 N N . LYS A 1 76 ? -24.635 4.813 19.464 1.00 69.75 76 LYS A N 1
ATOM 596 C CA . LYS A 1 76 ? -24.631 3.847 20.570 1.00 69.75 76 LYS A CA 1
ATOM 597 C C . LYS A 1 76 ? -24.152 4.436 21.897 1.00 69.75 76 LYS A C 1
ATOM 599 O O . LYS A 1 76 ? -24.704 4.085 22.931 1.00 69.75 76 LYS A O 1
ATOM 604 N N . SER A 1 77 ? -23.217 5.388 21.881 1.00 61.75 77 SER A N 1
ATOM 605 C CA . SER A 1 77 ? -22.761 6.083 23.094 1.00 61.75 77 SER A CA 1
ATOM 606 C C . SER A 1 77 ? -23.830 6.983 23.734 1.00 61.75 77 SER A C 1
ATOM 608 O O . SER A 1 77 ? -23.635 7.453 24.849 1.00 61.75 77 SER A O 1
ATOM 610 N N . GLN A 1 78 ? -24.925 7.284 23.023 1.00 60.91 78 GLN A N 1
ATOM 611 C CA . GLN A 1 78 ? -26.054 8.072 23.538 1.00 60.91 78 GLN A CA 1
ATOM 612 C C . GLN A 1 78 ? -27.170 7.215 24.159 1.00 60.91 78 GLN A C 1
ATOM 614 O O . GLN A 1 78 ? -28.065 7.776 24.789 1.00 60.91 78 GLN A O 1
ATOM 619 N N . LEU A 1 79 ? -27.140 5.885 23.999 1.00 59.38 79 LEU A N 1
ATOM 620 C CA . LEU A 1 79 ? -28.056 4.986 24.702 1.00 59.38 79 LEU A CA 1
ATOM 621 C C . LEU A 1 79 ? -27.474 4.612 26.074 1.00 59.38 79 LEU A C 1
ATOM 623 O O . LEU A 1 79 ? -26.308 4.251 26.181 1.00 59.38 79 LEU A O 1
ATOM 627 N N . GLU A 1 80 ? -28.307 4.648 27.118 1.00 49.94 80 GLU A N 1
ATOM 628 C CA . GLU A 1 80 ? -27.921 4.405 28.524 1.00 49.94 80 GLU A CA 1
ATOM 629 C C . GLU A 1 80 ? -27.423 2.968 28.822 1.00 49.94 80 GLU A C 1
ATOM 631 O O . GLU A 1 80 ? -26.986 2.698 29.937 1.00 49.94 80 GLU A O 1
ATOM 636 N N . ASP A 1 81 ? -27.436 2.064 27.834 1.00 50.81 81 ASP A N 1
ATOM 637 C CA . ASP A 1 81 ? -27.021 0.651 27.940 1.00 50.81 81 ASP A CA 1
ATOM 638 C C . ASP A 1 81 ? -25.675 0.362 27.228 1.00 50.81 81 ASP A C 1
ATOM 640 O O . ASP A 1 81 ? -25.382 -0.762 26.818 1.00 50.81 81 ASP A O 1
ATOM 644 N N . SER A 1 82 ? -24.844 1.397 27.032 1.00 54.22 82 SER A N 1
ATOM 645 C CA . SER A 1 82 ? -23.559 1.304 26.325 1.00 54.22 82 SER A CA 1
ATOM 646 C C . SER A 1 82 ? -22.499 0.580 27.172 1.00 54.22 82 SER A C 1
ATOM 648 O O . SER A 1 82 ? -21.729 1.197 27.917 1.00 54.22 82 SER A O 1
ATOM 650 N N . GLY A 1 83 ? -22.468 -0.745 27.090 1.00 55.03 83 GLY A N 1
ATOM 651 C CA . GLY A 1 83 ? -21.504 -1.569 27.822 1.00 55.03 83 GLY A CA 1
ATOM 652 C C . GLY A 1 83 ? -21.260 -2.951 27.224 1.00 55.03 83 GLY A C 1
ATOM 653 O O . GLY A 1 83 ? -20.604 -3.764 27.874 1.00 55.03 83 GLY A O 1
ATOM 654 N N . CYS A 1 84 ? -21.774 -3.236 26.021 1.00 61.41 84 CYS A N 1
ATOM 655 C CA . CYS A 1 84 ? -21.681 -4.554 25.399 1.00 61.41 84 CYS A CA 1
ATOM 656 C C . CYS A 1 84 ? -20.687 -4.563 24.230 1.00 61.41 84 CYS A C 1
ATOM 658 O O . CYS A 1 84 ? -20.545 -3.602 23.478 1.00 61.41 84 CYS A O 1
ATOM 660 N N . ILE A 1 85 ? -20.038 -5.705 24.013 1.00 61.56 85 ILE A N 1
ATOM 661 C CA . ILE A 1 85 ? -19.120 -5.951 22.890 1.00 61.56 85 ILE A CA 1
ATOM 662 C C . ILE A 1 85 ? -19.801 -5.756 21.528 1.00 61.56 85 ILE A C 1
ATOM 664 O O . ILE A 1 85 ? -19.158 -5.408 20.538 1.00 61.56 85 ILE A O 1
ATOM 668 N N . GLN A 1 86 ? -21.127 -5.901 21.478 1.00 62.97 86 GLN A N 1
ATOM 669 C CA . GLN A 1 86 ? -21.943 -5.627 20.293 1.00 62.97 86 GLN A CA 1
ATOM 670 C C . GLN A 1 86 ? -21.868 -4.162 19.820 1.00 62.97 86 GLN A C 1
ATOM 672 O O . GLN A 1 86 ? -22.295 -3.846 18.705 1.00 62.97 86 GLN A O 1
ATOM 677 N N . ASP A 1 87 ? -21.319 -3.258 20.633 1.00 65.44 87 ASP A N 1
ATOM 678 C CA . ASP A 1 87 ? -21.123 -1.849 20.291 1.00 65.44 87 ASP A CA 1
ATOM 679 C C . ASP A 1 87 ? -19.846 -1.584 19.491 1.00 65.44 87 ASP A C 1
ATOM 681 O O . ASP A 1 87 ? -19.757 -0.576 18.789 1.00 65.44 87 ASP A O 1
ATOM 685 N N . PHE A 1 88 ? -18.912 -2.535 19.479 1.00 68.69 88 PHE A N 1
ATOM 686 C CA . PHE A 1 88 ? -17.710 -2.470 18.658 1.00 68.69 88 PHE A CA 1
ATOM 687 C C . PHE A 1 88 ? -18.016 -2.966 17.246 1.00 68.69 88 PHE A C 1
ATOM 689 O O . PHE A 1 88 ? -17.850 -4.140 16.917 1.00 68.69 88 PHE A O 1
ATOM 696 N N . TYR A 1 89 ? -18.447 -2.051 16.378 1.00 71.69 89 TYR A N 1
ATOM 697 C CA . TYR A 1 89 ? -18.747 -2.337 14.969 1.00 71.69 89 TYR A CA 1
ATOM 698 C C . TYR A 1 89 ? -17.573 -3.001 14.225 1.00 71.69 89 TYR A C 1
ATOM 700 O O . TYR A 1 89 ? -17.784 -3.835 13.343 1.00 71.69 89 TYR A O 1
ATOM 708 N N . ILE A 1 90 ? -16.338 -2.708 14.646 1.00 71.50 90 ILE A N 1
ATOM 709 C CA . ILE A 1 90 ? -15.116 -3.314 14.112 1.00 71.50 90 ILE A CA 1
ATOM 710 C C . ILE A 1 90 ? -15.039 -4.835 14.326 1.00 71.50 90 ILE A C 1
ATOM 712 O O . ILE A 1 90 ? -14.452 -5.527 13.503 1.00 71.50 90 ILE A O 1
ATOM 716 N N . LEU A 1 91 ? -15.676 -5.376 15.372 1.00 68.81 91 LEU A N 1
ATOM 717 C CA . LEU A 1 91 ? -15.717 -6.823 15.618 1.00 68.81 91 LEU A CA 1
ATOM 718 C C . LEU A 1 91 ? -16.646 -7.544 14.634 1.00 68.81 91 LEU A C 1
ATOM 720 O O . LEU A 1 91 ? -16.429 -8.706 14.314 1.00 68.81 91 LEU A O 1
ATOM 724 N N . TRP A 1 92 ? -17.658 -6.843 14.118 1.00 66.88 92 TRP A N 1
ATOM 725 C CA . TRP A 1 92 ? -18.664 -7.405 13.212 1.00 66.88 92 TRP A CA 1
ATOM 726 C C . TRP A 1 92 ? -18.366 -7.124 11.738 1.00 66.88 92 TRP A C 1
ATOM 728 O O . TRP A 1 92 ? -18.800 -7.870 10.865 1.00 66.88 92 TRP A O 1
ATOM 738 N N . LYS A 1 93 ? -17.622 -6.051 11.447 1.00 76.62 93 LYS A N 1
ATOM 739 C CA . LYS A 1 93 ? -17.183 -5.676 10.092 1.00 76.62 93 LYS A CA 1
ATOM 740 C C . LYS A 1 93 ? -15.666 -5.696 9.914 1.00 76.62 93 LYS A C 1
ATOM 742 O O . LYS A 1 93 ? -15.156 -5.069 8.985 1.00 76.62 93 LYS A O 1
ATOM 747 N N . GLY A 1 94 ? -14.960 -6.441 10.764 1.00 78.81 94 GLY A N 1
ATOM 748 C CA . GLY A 1 94 ? -13.504 -6.580 10.719 1.00 78.81 94 GLY A CA 1
ATOM 749 C C . GLY A 1 94 ? -13.005 -7.002 9.339 1.00 78.81 94 GLY A C 1
ATOM 750 O O . GLY A 1 94 ? -12.116 -6.361 8.800 1.00 78.81 94 GLY A O 1
ATOM 751 N N . GLU A 1 95 ? -13.645 -7.980 8.695 1.00 84.00 95 GLU A N 1
ATOM 752 C CA . GLU A 1 95 ? -13.260 -8.427 7.346 1.00 84.00 95 GLU A CA 1
ATOM 753 C C . GLU A 1 95 ? -13.341 -7.315 6.291 1.00 84.00 95 GLU A C 1
ATOM 755 O O . GLU A 1 95 ? -12.436 -7.161 5.468 1.00 84.00 95 GLU A O 1
ATOM 760 N N . VAL A 1 96 ? -14.395 -6.491 6.339 1.00 87.38 96 VAL A N 1
ATOM 761 C CA . VAL A 1 96 ? -14.543 -5.351 5.425 1.00 87.38 96 VAL A CA 1
ATOM 762 C C . VAL A 1 96 ? -13.427 -4.343 5.683 1.00 87.38 96 VAL A C 1
ATOM 764 O O . VAL A 1 96 ? -12.762 -3.931 4.735 1.00 87.38 96 VAL A O 1
ATOM 767 N N . PHE A 1 97 ? -13.157 -4.008 6.947 1.00 87.56 97 PHE A N 1
ATOM 768 C CA . PHE A 1 97 ? -12.061 -3.113 7.322 1.00 87.56 97 PHE A CA 1
ATOM 769 C C . PHE A 1 97 ? -10.701 -3.625 6.823 1.00 87.56 97 PHE A C 1
ATOM 771 O O . PHE A 1 97 ? -9.987 -2.894 6.134 1.00 87.56 97 PHE A O 1
ATOM 778 N N . LEU A 1 98 ? -10.377 -4.895 7.094 1.00 89.81 98 LEU A N 1
ATOM 779 C CA . LEU A 1 98 ? -9.144 -5.544 6.641 1.00 89.81 98 LEU A CA 1
ATOM 780 C C . LEU A 1 98 ? -9.018 -5.463 5.113 1.00 89.81 98 LEU A C 1
ATOM 782 O O . LEU A 1 98 ? -7.986 -5.035 4.600 1.00 89.81 98 LEU A O 1
ATOM 786 N N . SER A 1 99 ? -10.086 -5.801 4.381 1.00 92.06 99 SER A N 1
ATOM 787 C CA . SER A 1 99 ? -10.083 -5.784 2.915 1.00 92.06 99 SER A CA 1
ATOM 788 C C . SER A 1 99 ? -9.837 -4.386 2.334 1.00 92.06 99 SER A C 1
ATOM 790 O O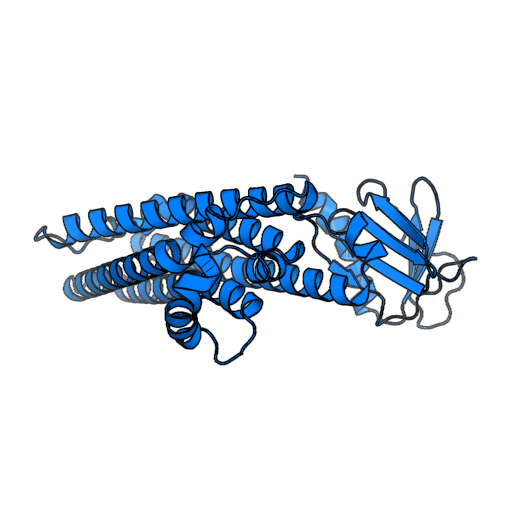 . SER A 1 99 ? -9.060 -4.245 1.389 1.00 92.06 99 SER A O 1
ATOM 792 N N . LEU A 1 100 ? -10.436 -3.343 2.921 1.00 92.25 100 LEU A N 1
ATOM 793 C CA . LEU A 1 100 ? -10.263 -1.961 2.473 1.00 92.25 100 LEU A CA 1
ATOM 794 C C . LEU A 1 100 ? -8.833 -1.468 2.716 1.00 92.25 100 LEU A C 1
ATOM 796 O O . LEU A 1 100 ? -8.238 -0.850 1.832 1.00 92.25 100 LEU A O 1
ATOM 800 N N . TYR A 1 101 ? -8.257 -1.787 3.879 1.00 92.75 101 TYR A N 1
ATOM 801 C CA . TYR A 1 101 ? -6.867 -1.457 4.189 1.00 92.75 101 TYR A CA 1
ATOM 802 C C . TYR A 1 101 ? -5.893 -2.184 3.262 1.00 92.75 101 TYR A C 1
ATOM 804 O O . TYR A 1 101 ? -4.994 -1.553 2.708 1.00 92.75 101 TYR A O 1
ATOM 812 N N . ILE A 1 102 ? -6.093 -3.484 3.029 1.00 93.19 102 ILE A N 1
ATOM 813 C CA . ILE A 1 102 ? -5.263 -4.261 2.099 1.00 93.19 102 ILE A CA 1
ATOM 814 C C . ILE A 1 102 ? -5.308 -3.637 0.701 1.00 93.19 102 ILE A C 1
ATOM 816 O O . ILE A 1 102 ? -4.262 -3.352 0.121 1.00 93.19 102 ILE A O 1
ATOM 820 N N . GLN A 1 103 ? -6.503 -3.353 0.174 1.00 93.50 103 GLN A N 1
ATOM 821 C CA . GLN A 1 103 ? -6.661 -2.744 -1.150 1.00 93.50 103 GLN A CA 1
ATOM 822 C C . GLN A 1 103 ? -5.995 -1.367 -1.245 1.00 93.50 103 GLN A C 1
ATOM 824 O O . GLN A 1 103 ? -5.349 -1.064 -2.254 1.00 93.50 103 GLN A O 1
ATOM 829 N N . TYR A 1 104 ? -6.122 -0.542 -0.203 1.00 94.62 104 TYR A N 1
ATOM 830 C CA . TYR A 1 104 ? -5.471 0.762 -0.145 1.00 94.62 104 TYR A CA 1
ATOM 831 C C . TYR A 1 104 ? -3.948 0.633 -0.174 1.00 94.62 104 TYR A C 1
ATOM 833 O O . TYR A 1 104 ? -3.306 1.248 -1.022 1.00 94.62 104 TYR A O 1
ATOM 841 N N . PHE A 1 105 ? -3.364 -0.201 0.691 1.00 94.50 105 PHE A N 1
ATOM 842 C CA . PHE A 1 105 ? -1.911 -0.339 0.794 1.00 94.50 105 PHE A CA 1
ATOM 843 C C . PHE A 1 105 ? -1.279 -1.038 -0.413 1.00 94.50 105 PHE A C 1
ATOM 845 O O . PHE A 1 105 ? -0.181 -0.657 -0.813 1.00 94.50 105 PHE A O 1
ATOM 852 N N . VAL A 1 106 ? -1.979 -1.975 -1.060 1.00 93.44 106 VAL A N 1
ATOM 853 C CA . VAL A 1 106 ? -1.546 -2.545 -2.348 1.00 93.44 106 VAL A CA 1
ATOM 854 C C . VAL A 1 106 ? -1.522 -1.467 -3.433 1.00 93.44 106 VAL A C 1
ATOM 856 O O . VAL A 1 106 ? -0.515 -1.308 -4.120 1.00 93.44 106 VAL A O 1
ATOM 859 N N . THR A 1 107 ? -2.589 -0.670 -3.549 1.00 93.56 107 THR A N 1
ATOM 860 C CA . THR A 1 107 ? -2.658 0.431 -4.528 1.00 93.56 107 THR A CA 1
ATOM 861 C C . THR A 1 107 ? -1.593 1.494 -4.243 1.00 93.56 107 THR A C 1
ATOM 863 O O . THR A 1 107 ? -0.926 1.985 -5.154 1.00 93.56 107 THR A O 1
ATOM 866 N N . PHE A 1 108 ? -1.386 1.821 -2.967 1.00 93.94 108 PHE A N 1
ATOM 867 C CA . PHE A 1 108 ? -0.356 2.747 -2.517 1.00 93.94 108 PHE A CA 1
ATOM 868 C C . PHE A 1 108 ? 1.041 2.243 -2.887 1.00 93.94 108 PHE A C 1
ATOM 870 O O . PHE A 1 108 ? 1.837 2.992 -3.449 1.00 93.94 108 PHE A O 1
ATOM 877 N N . ALA A 1 109 ? 1.335 0.969 -2.624 1.00 93.50 109 ALA A N 1
ATOM 878 C CA . ALA A 1 109 ? 2.600 0.344 -2.984 1.00 93.50 109 ALA A CA 1
ATOM 879 C C . ALA A 1 109 ? 2.830 0.343 -4.499 1.00 93.50 109 ALA A C 1
ATOM 881 O O . ALA A 1 109 ? 3.920 0.704 -4.941 1.00 93.50 109 ALA A O 1
ATOM 882 N N . ASN A 1 110 ? 1.798 0.058 -5.298 1.00 93.50 110 ASN A N 1
ATOM 883 C CA . ASN A 1 110 ? 1.873 0.172 -6.756 1.00 93.50 110 ASN A CA 1
ATOM 884 C C . ASN A 1 110 ? 2.261 1.594 -7.188 1.00 93.50 110 ASN A C 1
ATOM 886 O O . ASN A 1 110 ? 3.148 1.779 -8.022 1.00 93.50 110 ASN A O 1
ATOM 890 N N . PHE A 1 111 ? 1.663 2.610 -6.560 1.00 92.44 111 PHE A N 1
ATOM 891 C CA . PHE A 1 111 ? 1.992 4.011 -6.819 1.00 92.44 111 PHE A CA 1
ATOM 892 C C . PHE A 1 111 ? 3.418 4.392 -6.371 1.00 92.44 111 PHE A C 1
ATOM 894 O O . PHE A 1 111 ? 4.081 5.209 -7.014 1.00 92.44 111 PHE A O 1
ATOM 901 N N . VAL A 1 112 ? 3.936 3.780 -5.298 1.00 92.19 112 VAL A N 1
ATOM 902 C CA . VAL A 1 112 ? 5.337 3.934 -4.866 1.00 92.19 112 VAL A CA 1
ATOM 903 C C . VAL A 1 112 ? 6.302 3.341 -5.892 1.00 92.19 112 VAL A C 1
ATOM 905 O O . VAL A 1 112 ? 7.281 4.006 -6.240 1.00 92.19 112 VAL A O 1
ATOM 908 N N . VAL A 1 113 ? 6.033 2.128 -6.389 1.00 90.94 113 VAL A N 1
ATOM 909 C CA . VAL A 1 11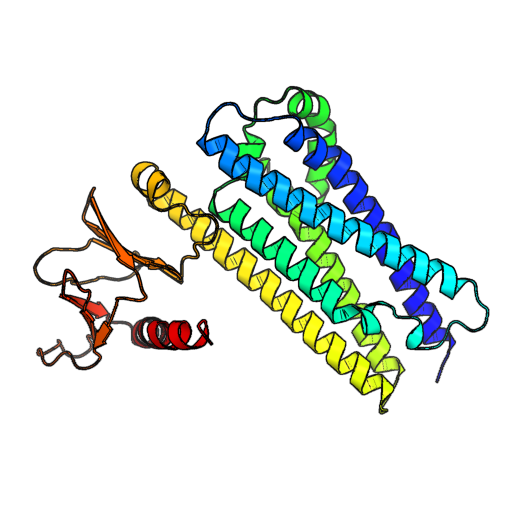3 ? 6.905 1.416 -7.340 1.00 90.94 113 VAL A CA 1
ATOM 910 C C . VAL A 1 113 ? 7.112 2.219 -8.620 1.00 90.94 113 VAL A C 1
ATOM 912 O O . VAL A 1 113 ? 8.247 2.337 -9.082 1.00 90.94 113 VAL A O 1
ATOM 915 N N . VAL A 1 114 ? 6.060 2.859 -9.137 1.00 89.94 114 VAL A N 1
ATOM 916 C CA . VAL A 1 114 ? 6.143 3.725 -10.330 1.00 89.94 114 VAL A CA 1
ATOM 917 C C . VAL A 1 114 ? 6.708 5.124 -10.061 1.00 89.94 114 VAL A C 1
ATOM 919 O O . VAL A 1 114 ? 6.734 5.972 -10.953 1.00 89.94 114 VAL A O 1
ATOM 922 N N . GLN A 1 115 ? 7.187 5.395 -8.841 1.00 88.88 115 GLN A N 1
ATOM 923 C CA . GLN A 1 115 ? 7.667 6.717 -8.413 1.00 88.88 115 GLN A CA 1
ATOM 924 C C . GLN A 1 115 ? 6.591 7.807 -8.572 1.00 88.88 115 GLN A C 1
ATOM 926 O O . GLN A 1 115 ? 6.886 8.964 -8.890 1.00 88.88 115 GLN A O 1
ATOM 931 N N . GLY A 1 116 ? 5.325 7.439 -8.355 1.00 86.50 116 GLY A N 1
ATOM 932 C CA . GLY A 1 116 ? 4.177 8.315 -8.558 1.00 86.50 116 GLY A CA 1
ATOM 933 C C . GLY A 1 116 ? 4.229 9.569 -7.686 1.00 86.50 116 GLY A C 1
ATOM 934 O O . GLY A 1 116 ? 3.894 10.656 -8.149 1.00 86.50 116 GLY A O 1
ATOM 935 N N . PHE A 1 117 ? 4.745 9.468 -6.455 1.00 86.88 117 PHE A N 1
ATOM 936 C CA . PHE A 1 117 ? 4.894 10.618 -5.554 1.00 86.88 117 PHE A CA 1
ATOM 937 C C . PHE A 1 117 ? 5.930 11.636 -6.038 1.00 86.88 117 PHE A C 1
ATOM 939 O O . PHE A 1 117 ? 5.702 12.842 -5.941 1.00 86.88 117 PHE A O 1
ATOM 946 N N . GLU A 1 118 ? 7.059 11.185 -6.586 1.00 85.88 118 GLU A N 1
ATOM 947 C CA . GLU A 1 118 ? 8.060 12.067 -7.190 1.00 85.88 118 GLU A CA 1
ATOM 948 C C . GLU A 1 118 ? 7.505 12.797 -8.412 1.00 85.88 118 GLU A C 1
ATOM 950 O O . GLU A 1 118 ? 7.789 13.981 -8.606 1.00 85.88 118 GLU A O 1
ATOM 955 N N . GLN A 1 119 ? 6.719 12.101 -9.232 1.00 83.00 119 GLN A N 1
ATOM 956 C CA . GLN A 1 119 ? 6.086 12.683 -10.412 1.00 83.00 119 GLN A CA 1
ATOM 957 C C . GLN A 1 119 ? 4.986 13.676 -10.020 1.00 83.00 119 GLN A C 1
ATOM 959 O O . GLN A 1 119 ? 4.995 14.817 -10.483 1.00 83.00 119 GLN A O 1
ATOM 964 N N . ALA A 1 120 ? 4.121 13.302 -9.075 1.00 81.00 120 ALA A N 1
ATOM 965 C CA . ALA A 1 120 ? 3.087 14.169 -8.517 1.00 81.00 120 ALA A CA 1
ATOM 966 C C . ALA A 1 120 ? 3.685 15.446 -7.903 1.00 81.00 120 ALA A C 1
ATOM 968 O O . ALA A 1 120 ? 3.200 16.549 -8.160 1.00 81.00 120 ALA A O 1
ATOM 969 N N . ALA A 1 121 ? 4.801 15.329 -7.175 1.00 79.06 121 ALA A N 1
ATOM 970 C CA . ALA A 1 121 ? 5.512 16.467 -6.594 1.00 79.06 121 ALA A CA 1
ATOM 971 C C . ALA A 1 121 ? 6.141 17.408 -7.640 1.00 79.06 121 ALA A C 1
ATOM 973 O O . ALA A 1 121 ? 6.370 18.586 -7.352 1.00 79.06 121 ALA A O 1
ATOM 974 N N . ARG A 1 122 ? 6.446 16.899 -8.841 1.00 76.19 122 ARG A N 1
ATOM 975 C CA . ARG A 1 122 ? 6.962 17.682 -9.977 1.00 76.19 122 ARG A CA 1
ATOM 976 C C . ARG A 1 122 ? 5.856 18.305 -10.823 1.00 76.19 122 ARG A C 1
ATOM 978 O O . ARG A 1 122 ? 6.173 19.152 -11.664 1.00 76.19 122 ARG A O 1
ATOM 985 N N . SER A 1 123 ? 4.597 17.913 -10.616 1.00 68.56 123 SER A N 1
ATOM 986 C CA . SER A 1 123 ? 3.473 18.442 -11.381 1.00 68.56 123 SER A CA 1
ATOM 987 C C . SER A 1 123 ? 3.458 19.974 -11.304 1.00 68.56 123 SER A C 1
ATOM 989 O O . SER A 1 123 ? 3.576 20.591 -10.242 1.00 68.56 123 SER A O 1
ATOM 991 N N . LYS A 1 124 ? 3.361 20.625 -12.467 1.00 58.91 124 LYS A N 1
ATOM 992 C CA . LYS A 1 124 ? 3.372 22.094 -12.579 1.00 58.91 124 LYS A CA 1
ATOM 993 C C . LYS A 1 124 ? 2.005 22.715 -12.284 1.00 58.91 124 LYS A C 1
ATOM 995 O O . LYS A 1 124 ? 1.769 23.847 -12.699 1.00 58.91 124 LYS A O 1
ATOM 1000 N N . SER A 1 125 ? 1.120 21.992 -11.600 1.00 61.28 125 SER A N 1
ATOM 1001 C CA . SER A 1 125 ? -0.236 22.451 -11.315 1.00 61.28 125 SER A CA 1
ATOM 1002 C C . SER A 1 125 ? -0.210 23.791 -10.584 1.00 61.28 125 SER A C 1
ATOM 1004 O O . SER A 1 125 ? 0.460 23.951 -9.560 1.00 61.28 125 SER A O 1
ATOM 1006 N N . GLU A 1 126 ? -0.951 24.766 -11.106 1.00 62.50 126 GLU A N 1
ATOM 1007 C CA . GLU A 1 126 ? -1.125 26.066 -10.455 1.00 62.50 126 GLU A CA 1
ATOM 1008 C C . GLU A 1 126 ? -1.791 25.910 -9.077 1.00 62.50 126 GLU A C 1
ATOM 1010 O O . GLU A 1 126 ? -1.434 26.627 -8.141 1.00 62.50 126 GLU A O 1
ATOM 1015 N N . ALA A 1 127 ? -2.652 24.897 -8.898 1.00 59.19 127 ALA A N 1
ATOM 1016 C CA . ALA A 1 127 ? -3.254 24.567 -7.605 1.00 59.19 127 ALA A CA 1
ATOM 1017 C C . ALA A 1 127 ? -2.194 24.175 -6.563 1.00 59.19 127 ALA A C 1
ATOM 1019 O O . ALA A 1 127 ? -2.265 24.595 -5.406 1.00 59.19 127 ALA A O 1
ATOM 1020 N N . TRP A 1 128 ? -1.164 23.438 -6.983 1.00 66.50 128 TRP A N 1
ATOM 1021 C CA . TRP A 1 128 ? -0.056 23.033 -6.120 1.00 66.50 128 TRP A CA 1
ATOM 1022 C C . TRP A 1 128 ? 0.839 24.210 -5.719 1.00 66.50 128 TRP A C 1
ATOM 1024 O O . TRP A 1 128 ? 1.345 24.273 -4.597 1.00 66.50 128 TRP A O 1
ATOM 1034 N N . LYS A 1 129 ? 1.018 25.184 -6.621 1.00 67.69 129 LYS A N 1
ATOM 1035 C CA . LYS A 1 129 ? 1.774 26.414 -6.341 1.00 67.69 129 LYS A CA 1
ATOM 1036 C C . LYS A 1 129 ? 1.038 27.323 -5.361 1.00 67.69 129 LYS A C 1
ATOM 1038 O O . LYS A 1 129 ? 1.682 27.855 -4.458 1.00 67.69 129 LYS A O 1
ATOM 1043 N N . LEU A 1 130 ? -0.281 27.461 -5.513 1.00 66.44 130 LEU A N 1
ATOM 1044 C CA . LEU A 1 130 ? -1.107 28.323 -4.665 1.00 66.44 130 LEU A CA 1
ATOM 1045 C C . LEU A 1 130 ? -1.147 27.833 -3.208 1.00 66.44 130 LEU A C 1
ATOM 1047 O O . LEU A 1 130 ? -1.031 28.630 -2.282 1.00 66.44 130 LEU A O 1
ATOM 1051 N N . HIS A 1 131 ? -1.238 26.514 -3.002 1.00 67.81 131 HIS A N 1
ATOM 1052 C CA . HIS A 1 131 ? -1.365 25.907 -1.670 1.00 67.81 131 HIS A CA 1
ATOM 1053 C C . HIS A 1 131 ? -0.023 25.525 -1.029 1.00 67.81 131 HIS A C 1
ATOM 1055 O O . HIS A 1 131 ? 0.009 25.023 0.092 1.00 67.81 131 HIS A O 1
ATOM 1061 N N . LYS A 1 132 ? 1.109 25.794 -1.694 1.00 70.88 132 LYS A N 1
ATOM 1062 C CA . LYS A 1 132 ? 2.439 25.310 -1.290 1.00 70.88 132 LYS A CA 1
ATOM 1063 C C . LYS A 1 132 ? 2.859 25.713 0.129 1.00 70.88 132 LYS A C 1
ATOM 1065 O O . LYS A 1 132 ? 3.567 24.950 0.779 1.00 70.88 132 LYS A O 1
ATOM 1070 N N . ALA A 1 133 ? 2.479 26.903 0.599 1.00 73.62 133 ALA A N 1
ATOM 1071 C CA . ALA A 1 133 ? 2.831 27.377 1.942 1.00 73.62 133 ALA A CA 1
ATOM 1072 C C . ALA A 1 133 ? 2.074 26.602 3.035 1.00 73.62 133 ALA A C 1
ATOM 1074 O O . ALA A 1 133 ? 2.704 26.056 3.936 1.00 73.62 133 ALA A O 1
ATOM 1075 N N . VAL A 1 134 ? 0.752 26.479 2.883 1.00 74.75 134 VAL A N 1
ATOM 1076 C CA . VAL A 1 134 ? -0.130 25.722 3.790 1.00 74.75 134 VAL A CA 1
ATOM 1077 C C . VAL A 1 134 ? 0.224 24.236 3.775 1.00 74.75 134 VAL A C 1
ATOM 1079 O O . VAL A 1 134 ? 0.313 23.596 4.818 1.00 74.75 134 VAL A O 1
ATOM 1082 N N . LEU A 1 135 ? 0.509 23.698 2.588 1.00 73.38 135 LEU A N 1
ATOM 1083 C CA . LEU A 1 135 ? 0.956 22.325 2.410 1.00 73.38 135 LEU A CA 1
ATOM 1084 C C . LEU A 1 135 ? 2.275 22.065 3.149 1.00 73.38 135 LEU A C 1
ATOM 1086 O O . LEU A 1 135 ? 2.394 21.073 3.852 1.00 73.38 135 LEU A O 1
ATOM 1090 N N . LYS A 1 136 ? 3.269 22.954 3.030 1.00 74.88 136 LYS A N 1
ATOM 1091 C CA . LYS A 1 136 ? 4.553 22.802 3.736 1.00 74.88 136 LYS A CA 1
ATOM 1092 C C . LYS A 1 136 ? 4.409 22.863 5.250 1.00 74.88 136 LYS A C 1
ATOM 1094 O O . LYS A 1 136 ? 5.122 22.145 5.939 1.00 74.88 136 LYS A O 1
ATOM 1099 N N . GLU A 1 137 ? 3.533 23.725 5.754 1.00 78.12 137 GLU A N 1
ATOM 1100 C CA . GLU A 1 137 ? 3.258 23.803 7.186 1.00 78.12 137 GLU A CA 1
ATOM 1101 C C . GLU A 1 137 ? 2.619 22.507 7.687 1.00 78.12 137 GLU A C 1
ATOM 1103 O O . GLU A 1 137 ? 3.114 21.928 8.646 1.00 78.12 137 GLU A O 1
ATOM 1108 N N . PHE A 1 138 ? 1.612 21.995 6.975 1.00 77.25 138 PHE A N 1
ATOM 1109 C CA . PHE A 1 138 ? 0.970 20.723 7.304 1.00 77.25 138 PHE A CA 1
ATOM 1110 C C . PHE A 1 138 ? 1.933 19.533 7.215 1.00 77.25 138 PHE A C 1
ATOM 1112 O O . PHE A 1 138 ? 1.976 18.689 8.101 1.00 77.25 138 PHE A O 1
ATOM 1119 N N . LEU A 1 139 ? 2.755 19.474 6.166 1.00 77.19 139 LEU A N 1
ATOM 1120 C CA . LEU A 1 139 ? 3.722 18.394 5.964 1.00 77.19 139 LEU A CA 1
ATOM 1121 C C . LEU A 1 139 ? 4.869 18.418 6.982 1.00 77.19 139 LEU A C 1
ATOM 1123 O O . LEU A 1 139 ? 5.495 17.379 7.194 1.00 77.19 139 LEU A O 1
ATOM 1127 N N . ARG A 1 140 ? 5.127 19.557 7.643 1.00 75.38 140 ARG A N 1
ATOM 1128 C CA . ARG A 1 140 ? 6.125 19.655 8.719 1.00 75.38 140 ARG A CA 1
ATOM 1129 C C . ARG A 1 140 ? 5.776 18.760 9.907 1.00 75.38 140 ARG A C 1
ATOM 1131 O O . ARG A 1 140 ? 6.681 18.277 10.581 1.00 75.38 140 ARG A O 1
ATOM 1138 N N . ASP A 1 141 ? 4.488 18.500 10.123 1.00 73.25 141 ASP A N 1
ATOM 1139 C CA . ASP A 1 141 ? 4.010 17.584 11.164 1.00 73.25 141 ASP A CA 1
ATOM 1140 C C . ASP A 1 141 ? 4.383 16.116 10.848 1.00 73.25 141 ASP A C 1
ATOM 1142 O O . ASP A 1 141 ? 4.411 15.257 11.732 1.00 73.25 141 ASP A O 1
ATOM 1146 N N . PHE A 1 142 ? 4.724 15.820 9.587 1.00 68.38 142 PHE A N 1
ATOM 1147 C CA . PHE A 1 142 ? 5.036 14.477 9.095 1.00 68.38 142 PHE A CA 1
ATOM 1148 C C . PHE A 1 142 ? 6.523 14.270 8.804 1.00 68.38 142 PHE A C 1
ATOM 1150 O O . PHE A 1 142 ? 7.032 13.173 9.035 1.00 68.38 142 PHE A O 1
ATOM 1157 N N . THR A 1 143 ? 7.224 15.294 8.310 1.00 71.00 143 THR A N 1
ATOM 1158 C CA . THR A 1 143 ? 8.665 15.240 8.041 1.00 71.00 143 THR A CA 1
ATOM 1159 C C . THR A 1 143 ? 9.331 16.609 8.165 1.00 71.00 143 THR A C 1
ATOM 1161 O O . THR A 1 143 ? 8.778 17.633 7.768 1.00 71.00 143 THR A O 1
ATOM 1164 N N . SER A 1 144 ? 10.558 16.622 8.689 1.00 63.53 144 SER A N 1
ATOM 1165 C CA . SER A 1 144 ? 11.443 17.792 8.666 1.00 63.53 144 SER A CA 1
ATOM 1166 C C . SER A 1 144 ? 12.203 17.933 7.341 1.00 63.53 144 SER A C 1
ATOM 1168 O O . SER A 1 144 ? 12.859 18.953 7.115 1.00 63.53 144 SER A O 1
ATOM 1170 N N . GLU A 1 145 ? 12.128 16.929 6.461 1.00 60.78 145 GLU A N 1
ATOM 1171 C CA . GLU A 1 145 ? 12.839 16.926 5.188 1.00 60.78 145 GLU A CA 1
ATOM 1172 C C . GLU A 1 145 ? 12.193 17.836 4.135 1.00 60.78 145 GLU A C 1
ATOM 1174 O O . GLU A 1 145 ? 10.983 18.041 4.078 1.00 60.78 145 GLU A O 1
ATOM 1179 N N . SER A 1 146 ? 13.025 18.364 3.233 1.00 60.00 146 SER A N 1
ATOM 1180 C CA . SER A 1 146 ? 12.606 19.300 2.182 1.00 60.00 146 SER A CA 1
ATOM 1181 C C . SER A 1 146 ? 11.990 18.627 0.947 1.00 60.00 146 SER A C 1
ATOM 1183 O O . SER A 1 146 ? 11.434 19.318 0.085 1.00 60.00 146 SER A O 1
ATOM 1185 N N . SER A 1 147 ? 12.082 17.295 0.842 1.00 76.19 147 SER A N 1
ATOM 1186 C CA . SER A 1 147 ? 11.561 16.538 -0.296 1.00 76.19 147 SER A CA 1
ATOM 1187 C C . SER A 1 147 ? 10.048 16.382 -0.205 1.00 76.19 147 SER A C 1
ATOM 1189 O O . SER A 1 147 ? 9.511 15.599 0.576 1.00 76.19 147 SER A O 1
ATOM 1191 N N . LEU A 1 148 ? 9.355 17.097 -1.083 1.00 77.81 148 LEU A N 1
ATOM 1192 C CA . LEU A 1 148 ? 7.907 17.039 -1.208 1.00 77.81 148 LEU A CA 1
ATOM 1193 C C . LEU A 1 148 ? 7.382 15.636 -1.561 1.00 77.81 148 LEU A C 1
ATOM 1195 O O . LEU A 1 148 ? 6.319 15.255 -1.087 1.00 77.81 148 LEU A O 1
ATOM 1199 N N . GLY A 1 149 ? 8.121 14.862 -2.364 1.00 80.19 149 GLY A N 1
ATOM 1200 C CA . GLY A 1 149 ? 7.737 13.490 -2.718 1.00 80.19 149 GLY A CA 1
ATOM 1201 C C . GLY A 1 149 ? 7.763 12.549 -1.510 1.00 80.19 149 GLY A C 1
ATOM 1202 O O . GLY A 1 149 ? 6.834 11.769 -1.319 1.00 80.19 149 GLY A O 1
ATOM 1203 N N . LEU A 1 150 ? 8.775 12.682 -0.642 1.00 82.81 150 LEU A N 1
ATOM 1204 C CA . LEU A 1 150 ? 8.843 11.929 0.617 1.00 82.81 150 LEU A CA 1
ATOM 1205 C C . LEU A 1 150 ? 7.751 12.369 1.592 1.00 82.81 150 LEU A C 1
ATOM 1207 O O . LEU A 1 150 ? 7.119 11.533 2.232 1.00 82.81 150 LEU A O 1
ATOM 1211 N N . ALA A 1 151 ? 7.491 13.673 1.664 1.00 84.00 151 ALA A N 1
ATOM 1212 C CA . ALA A 1 151 ? 6.431 14.211 2.498 1.00 84.00 151 ALA A CA 1
ATOM 1213 C C . ALA A 1 151 ? 5.047 13.681 2.077 1.00 84.00 151 ALA A C 1
ATOM 1215 O O . ALA A 1 151 ? 4.285 13.238 2.930 1.00 84.00 151 ALA A O 1
ATOM 1216 N N . LEU A 1 152 ? 4.754 13.641 0.770 1.00 84.69 152 LEU A N 1
ATOM 1217 C CA . LEU A 1 152 ? 3.522 13.055 0.230 1.00 84.69 152 LEU A CA 1
ATOM 1218 C C . LEU A 1 152 ? 3.396 11.563 0.534 1.00 84.69 152 LEU A C 1
ATOM 1220 O O . LEU A 1 152 ? 2.334 11.104 0.944 1.00 84.69 152 LEU A O 1
ATOM 1224 N N . HIS A 1 153 ? 4.487 10.819 0.365 1.00 87.69 153 HIS A N 1
ATOM 1225 C CA . HIS A 1 153 ? 4.526 9.407 0.714 1.00 87.69 153 HIS A CA 1
ATOM 1226 C C . HIS A 1 153 ? 4.188 9.188 2.198 1.00 87.69 153 HIS A C 1
ATOM 1228 O O . HIS A 1 153 ? 3.361 8.338 2.514 1.00 87.69 153 HIS A O 1
ATOM 1234 N N . LEU A 1 154 ? 4.778 9.967 3.112 1.00 87.69 154 LEU A N 1
ATOM 1235 C CA . LEU A 1 154 ? 4.537 9.845 4.555 1.00 87.69 154 LEU A CA 1
ATOM 1236 C C . LEU A 1 154 ? 3.110 10.236 4.949 1.00 87.69 154 LEU A C 1
ATOM 1238 O O . LEU A 1 154 ? 2.465 9.512 5.704 1.00 87.69 154 LEU A O 1
ATOM 1242 N N . VAL A 1 155 ? 2.603 11.353 4.425 1.00 88.44 155 VAL A N 1
ATOM 1243 C CA . VAL A 1 155 ? 1.295 11.898 4.818 1.00 88.44 155 VAL A CA 1
ATOM 1244 C C . VAL A 1 155 ? 0.139 10.954 4.475 1.00 88.44 155 VAL A C 1
ATOM 1246 O O . VAL A 1 155 ? -0.868 10.935 5.170 1.00 88.44 155 VAL A O 1
ATOM 1249 N N . LEU A 1 156 ? 0.291 10.155 3.415 1.00 88.88 156 LEU A N 1
ATOM 1250 C CA . LEU A 1 156 ? -0.754 9.273 2.902 1.00 88.88 156 LEU A CA 1
ATOM 1251 C C . LEU A 1 156 ? -0.726 7.869 3.515 1.00 88.88 156 LEU A C 1
ATOM 1253 O O . LEU A 1 156 ? -1.703 7.145 3.365 1.00 88.88 156 LEU A O 1
ATOM 1257 N N . HIS A 1 157 ? 0.336 7.468 4.220 1.00 90.88 157 HIS A N 1
ATOM 1258 C CA . HIS A 1 157 ? 0.379 6.152 4.870 1.00 90.88 157 HIS A CA 1
ATOM 1259 C C . HIS A 1 157 ? 0.474 6.220 6.397 1.00 90.88 157 HIS A C 1
ATOM 1261 O O . HIS A 1 157 ? -0.070 5.352 7.078 1.00 90.88 157 HIS A O 1
ATOM 1267 N N . LYS A 1 158 ? 1.141 7.240 6.955 1.00 89.94 158 LYS A N 1
ATOM 1268 C CA . LYS A 1 158 ? 1.388 7.351 8.399 1.00 89.94 158 LYS A CA 1
ATOM 1269 C C . LYS A 1 158 ? 0.091 7.421 9.222 1.00 89.94 158 LYS A C 1
ATOM 1271 O O . LYS A 1 158 ? -0.027 6.601 10.129 1.00 89.94 158 LYS A O 1
ATOM 1276 N N . PRO A 1 159 ? -0.914 8.260 8.878 1.00 90.12 159 PRO A N 1
ATOM 1277 C CA . PRO A 1 159 ? -2.178 8.301 9.621 1.00 90.12 159 PRO A CA 1
ATOM 1278 C C . PRO A 1 159 ? -2.890 6.947 9.658 1.00 90.12 159 PRO A C 1
ATOM 1280 O O . PRO A 1 159 ? -3.436 6.560 10.682 1.00 90.12 159 PRO A O 1
ATOM 1283 N N . PHE A 1 160 ? -2.854 6.198 8.553 1.00 90.94 160 PHE A N 1
ATOM 1284 C CA . PHE A 1 160 ? -3.480 4.879 8.470 1.00 90.94 160 PHE A CA 1
ATOM 1285 C C . PHE A 1 160 ? -2.770 3.848 9.351 1.00 90.94 160 PHE A C 1
ATOM 1287 O O . PHE A 1 160 ? -3.439 3.028 9.976 1.00 90.94 160 PHE A O 1
ATOM 1294 N N . ARG A 1 161 ? -1.433 3.891 9.430 1.00 91.69 161 ARG A N 1
ATOM 1295 C CA . ARG A 1 161 ? -0.661 3.012 10.323 1.00 91.69 161 ARG A CA 1
ATOM 1296 C C . ARG A 1 161 ? -0.927 3.322 11.789 1.00 91.69 161 ARG A C 1
ATOM 1298 O O . ARG A 1 161 ? -1.198 2.407 12.558 1.00 91.69 161 ARG A O 1
ATOM 1305 N N . GLU A 1 162 ? -0.893 4.601 12.152 1.00 90.94 162 GLU A N 1
ATOM 1306 C CA . GLU A 1 162 ? -1.194 5.052 13.514 1.00 90.94 162 GLU A CA 1
ATOM 1307 C C . GLU A 1 162 ? -2.618 4.657 13.916 1.00 90.94 162 GLU A C 1
ATOM 1309 O O . GLU A 1 162 ? -2.822 4.151 15.014 1.00 90.94 162 GLU A O 1
ATOM 1314 N N . HIS A 1 163 ? -3.579 4.773 12.995 1.00 91.62 163 HIS A N 1
ATOM 1315 C CA . HIS A 1 163 ? -4.950 4.325 13.215 1.00 91.62 163 HIS A CA 1
ATOM 1316 C C . HIS A 1 163 ? -5.027 2.830 13.563 1.00 91.62 163 HIS A C 1
ATOM 1318 O O . HIS A 1 163 ? -5.602 2.475 14.589 1.00 91.62 163 HIS A O 1
ATOM 1324 N N . VAL A 1 164 ? -4.395 1.952 12.770 1.00 90.75 164 VAL A N 1
ATOM 1325 C CA . VAL A 1 164 ? -4.369 0.497 13.037 1.00 90.75 164 VAL A CA 1
ATOM 1326 C C . VAL A 1 164 ? -3.694 0.184 14.376 1.00 90.75 164 VAL A C 1
ATOM 1328 O O . VAL A 1 164 ? -4.185 -0.653 15.130 1.00 90.75 164 VAL A O 1
ATOM 1331 N N . GLN A 1 165 ? -2.608 0.884 14.709 1.00 91.25 165 GLN A N 1
ATOM 1332 C CA . GLN A 1 165 ? -1.902 0.706 15.980 1.00 91.25 165 GLN A CA 1
ATOM 1333 C C . GLN A 1 165 ? -2.745 1.135 17.183 1.00 91.25 165 GLN A C 1
ATOM 1335 O O . GLN A 1 165 ? -2.818 0.408 18.173 1.00 91.25 165 GLN A O 1
ATOM 1340 N N . SER A 1 166 ? -3.418 2.284 17.105 1.00 90.06 166 SER A N 1
ATOM 1341 C CA . SER A 1 166 ? -4.345 2.725 18.150 1.00 90.06 166 SER A CA 1
ATOM 1342 C C . SER A 1 166 ? -5.521 1.756 18.304 1.00 90.06 166 SER A C 1
ATOM 1344 O O . SER A 1 166 ? -5.909 1.444 19.427 1.00 90.06 166 SER A O 1
ATOM 1346 N N . TYR A 1 167 ? -6.029 1.203 17.198 1.00 88.44 167 TYR A N 1
ATOM 1347 C CA . TYR A 1 167 ? -7.032 0.137 17.221 1.00 88.44 167 TYR A CA 1
ATOM 1348 C C . TYR A 1 167 ? -6.545 -1.109 17.961 1.00 88.44 167 TYR A C 1
ATOM 1350 O O . TYR A 1 167 ? -7.234 -1.601 18.850 1.00 88.44 167 TYR A O 1
ATOM 1358 N N . LEU A 1 168 ? -5.345 -1.596 17.639 1.00 89.31 168 LEU A N 1
ATOM 1359 C CA . LEU A 1 168 ? -4.735 -2.744 18.311 1.00 89.31 168 LEU A CA 1
ATOM 1360 C C . LEU A 1 168 ? -4.579 -2.517 19.816 1.00 89.31 168 LEU A C 1
ATOM 1362 O O . LEU A 1 168 ? -4.883 -3.412 20.604 1.00 89.31 168 LEU A O 1
ATOM 1366 N N . GLN A 1 169 ? -4.156 -1.319 20.223 1.00 90.00 169 GLN A N 1
ATOM 1367 C CA . GLN A 1 169 ? -4.028 -0.958 21.635 1.00 90.00 169 GLN A CA 1
ATOM 1368 C C . GLN A 1 169 ? -5.383 -0.970 22.351 1.00 90.00 169 GLN A C 1
ATOM 1370 O O . GLN A 1 169 ? -5.505 -1.586 23.409 1.00 90.00 169 GLN A O 1
ATOM 1375 N N . LEU A 1 170 ? -6.410 -0.344 21.768 1.00 87.38 170 LEU A N 1
ATOM 1376 C CA . LEU A 1 170 ? -7.754 -0.292 22.354 1.00 87.38 170 LEU A CA 1
ATOM 1377 C C . LEU A 1 170 ? -8.416 -1.676 22.412 1.00 87.38 170 LEU A C 1
ATOM 1379 O O . LEU A 1 170 ? -9.041 -2.017 23.414 1.00 87.38 170 LEU A O 1
ATOM 1383 N N . LEU A 1 171 ? -8.253 -2.497 21.371 1.00 86.25 171 LEU A N 1
ATOM 1384 C CA . LEU A 1 171 ? -8.779 -3.864 21.336 1.00 86.25 171 LEU A CA 1
ATOM 1385 C C . LEU A 1 171 ? -8.054 -4.787 22.325 1.00 86.25 171 LEU A C 1
ATOM 1387 O O . LEU A 1 171 ? -8.699 -5.618 22.957 1.00 86.25 171 LEU A O 1
ATOM 1391 N N . SER A 1 172 ? -6.744 -4.610 22.520 1.00 87.12 172 SER A N 1
ATOM 1392 C CA . SER A 1 172 ? -5.984 -5.358 23.533 1.00 87.12 172 SER A CA 1
ATOM 1393 C C . SER A 1 172 ? -6.426 -4.981 24.949 1.00 87.12 172 SER A C 1
ATOM 1395 O O . SER A 1 172 ? -6.657 -5.854 25.780 1.00 87.12 172 SER A O 1
ATOM 1397 N N . GLN A 1 173 ? -6.642 -3.686 25.214 1.00 87.12 173 GLN A N 1
ATOM 1398 C CA . GLN A 1 173 ? -7.220 -3.231 26.483 1.00 87.12 173 GLN A CA 1
ATOM 1399 C C . GLN A 1 173 ? -8.617 -3.816 26.701 1.00 87.12 173 GLN A C 1
ATOM 1401 O O . GLN A 1 173 ? -8.936 -4.255 27.804 1.00 87.12 173 GLN A O 1
ATOM 1406 N N . LEU A 1 174 ? -9.448 -3.864 25.655 1.00 83.75 174 LEU A N 1
ATOM 1407 C CA . LEU A 1 174 ? -10.767 -4.488 25.725 1.00 83.75 174 LEU A CA 1
ATOM 1408 C C . LEU A 1 174 ? -10.661 -5.982 26.063 1.00 83.75 174 LEU A C 1
ATOM 1410 O O . LEU A 1 174 ? -11.379 -6.454 26.940 1.00 83.75 174 LEU A O 1
ATOM 1414 N N . GLN A 1 175 ? -9.741 -6.709 25.423 1.00 84.00 175 GLN A N 1
ATOM 1415 C CA . GLN A 1 175 ? -9.485 -8.124 25.698 1.00 84.00 175 GLN A CA 1
ATOM 1416 C C . GLN A 1 175 ? -9.104 -8.361 27.169 1.00 84.00 175 GLN A C 1
ATOM 1418 O O . GLN A 1 175 ? -9.653 -9.256 27.810 1.00 84.00 175 GLN A O 1
ATOM 1423 N N . GLU A 1 176 ? -8.212 -7.536 27.729 1.00 84.06 176 GLU A N 1
ATOM 1424 C CA . GLU A 1 176 ? -7.795 -7.625 29.136 1.00 84.06 176 GLU A CA 1
ATOM 1425 C C . GLU A 1 176 ? -8.959 -7.394 30.114 1.00 84.06 176 GLU A C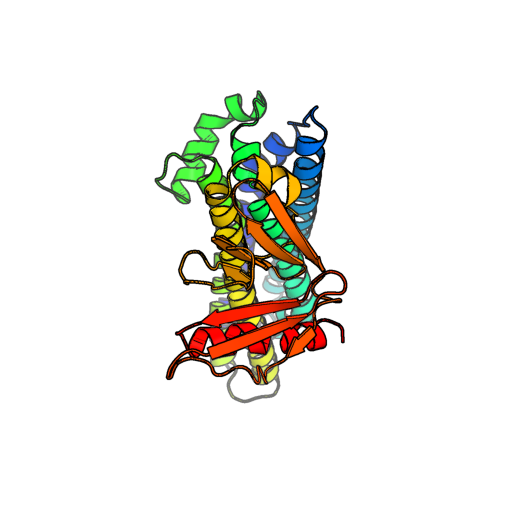 1
ATOM 1427 O O . GLU A 1 176 ? -9.032 -8.038 31.163 1.00 84.06 176 GLU A O 1
ATOM 1432 N N . GLN A 1 177 ? -9.891 -6.493 29.777 1.00 80.06 177 GLN A N 1
ATOM 1433 C CA . GLN A 1 177 ? -11.054 -6.180 30.617 1.00 80.06 177 GLN A CA 1
ATOM 1434 C C . GLN A 1 177 ? -12.130 -7.275 30.608 1.00 80.06 177 GLN A C 1
ATOM 1436 O O . GLN A 1 177 ? -12.919 -7.355 31.555 1.00 80.06 177 GLN A O 1
ATOM 1441 N N . LEU A 1 178 ? -12.189 -8.098 29.558 1.00 75.56 178 LEU A N 1
ATOM 1442 C CA . LEU A 1 178 ? -13.257 -9.083 29.373 1.00 75.56 178 LEU A CA 1
ATOM 1443 C C . LEU A 1 178 ? -13.037 -10.398 30.142 1.00 75.56 178 LEU A C 1
ATOM 1445 O O . LEU A 1 178 ? -14.029 -11.041 30.474 1.00 75.56 178 LEU A O 1
ATOM 1449 N N . GLN A 1 179 ? -11.795 -10.739 30.524 1.00 65.88 179 GLN A N 1
ATOM 1450 C CA . GLN A 1 179 ? -11.409 -12.030 31.141 1.00 65.88 179 GLN A CA 1
ATOM 1451 C C . GLN A 1 179 ? -11.923 -13.276 30.367 1.00 65.88 179 GLN A C 1
ATOM 1453 O O . GLN A 1 179 ? -12.599 -13.162 29.349 1.00 65.88 179 GLN A O 1
ATOM 1458 N N . GLU A 1 180 ? -11.517 -14.487 30.776 1.00 58.88 180 GLU A N 1
ATOM 1459 C CA . GLU A 1 180 ? -11.789 -15.738 30.039 1.00 58.88 180 GLU A CA 1
ATOM 1460 C C . GLU A 1 180 ? -13.294 -15.961 29.779 1.00 58.88 180 GLU A C 1
ATOM 1462 O O . GLU A 1 180 ? -14.100 -16.061 30.706 1.00 58.88 180 GLU A O 1
ATOM 1467 N N . GLY A 1 181 ? -13.669 -16.059 28.499 1.00 66.88 181 GLY A N 1
ATOM 1468 C CA . GLY A 1 181 ? -15.043 -16.261 28.040 1.00 66.88 181 GLY A CA 1
ATOM 1469 C C . GLY A 1 181 ? -15.159 -16.173 26.515 1.00 66.88 181 GLY A C 1
ATOM 1470 O O . GLY A 1 181 ? -14.270 -15.648 25.848 1.00 66.88 181 GLY A O 1
ATOM 1471 N N . SER A 1 182 ? -16.282 -16.639 25.954 1.00 70.12 182 SER A N 1
ATOM 1472 C CA . SER A 1 182 ? -16.522 -16.675 24.494 1.00 70.12 182 SER A CA 1
ATOM 1473 C C . SER A 1 182 ? -16.405 -15.308 23.812 1.00 70.12 182 SER A C 1
ATOM 1475 O O . SER A 1 182 ? -16.113 -15.209 22.628 1.00 70.12 182 SER A O 1
ATOM 1477 N N . GLU A 1 183 ? -16.655 -14.246 24.568 1.00 75.00 183 GLU A N 1
ATOM 1478 C CA . GLU A 1 183 ? -16.538 -12.855 24.151 1.00 75.00 183 GLU A CA 1
ATOM 1479 C C . GLU A 1 183 ? -15.077 -12.381 24.037 1.00 75.00 183 GLU A C 1
ATOM 1481 O O . GLU A 1 183 ? -14.721 -11.690 23.081 1.00 75.00 183 GLU A O 1
ATOM 1486 N N . GLY A 1 184 ? -14.216 -12.807 24.966 1.00 77.31 184 GLY A N 1
ATOM 1487 C CA . GLY A 1 184 ? -12.778 -12.543 24.917 1.00 77.31 184 GLY A CA 1
ATOM 1488 C C . GLY A 1 184 ? -12.099 -13.244 23.739 1.00 77.31 184 GLY A C 1
ATOM 1489 O O . GLY A 1 184 ? -11.235 -12.644 23.103 1.00 77.31 184 GLY A O 1
ATOM 1490 N N . ASP A 1 185 ? -12.537 -14.457 23.385 1.00 80.75 185 ASP A N 1
ATOM 1491 C CA . ASP A 1 185 ? -12.005 -15.219 22.242 1.00 80.75 185 ASP A CA 1
ATOM 1492 C C . ASP A 1 185 ? -12.282 -14.530 20.894 1.00 80.75 185 ASP A C 1
ATOM 1494 O O . ASP A 1 185 ? -11.429 -14.517 19.998 1.00 80.75 185 ASP A O 1
ATOM 1498 N N . VAL A 1 186 ? -13.456 -13.903 20.748 1.00 83.31 186 VAL A N 1
ATOM 1499 C CA . VAL A 1 186 ? -13.794 -13.109 19.555 1.00 83.31 186 VAL A CA 1
ATOM 1500 C C . VAL A 1 186 ? -12.867 -11.900 19.447 1.00 83.31 186 VAL A C 1
ATOM 1502 O O . VAL A 1 186 ? -12.284 -11.667 18.388 1.00 83.31 186 VAL A O 1
ATOM 1505 N N . VAL A 1 187 ? -12.677 -11.157 20.543 1.00 83.25 187 VAL A N 1
ATOM 1506 C CA . VAL A 1 187 ? -11.765 -10.002 20.559 1.00 83.25 187 VAL A CA 1
ATOM 1507 C C . VAL A 1 187 ? -10.323 -10.444 20.296 1.00 83.25 187 VAL A C 1
ATOM 1509 O O . VAL A 1 187 ? -9.641 -9.809 19.497 1.00 83.25 187 VAL A O 1
ATOM 1512 N N . ALA A 1 188 ? -9.881 -11.564 20.875 1.00 85.94 188 ALA A N 1
ATOM 1513 C CA . ALA A 1 188 ? -8.555 -12.138 20.644 1.00 85.94 188 ALA A CA 1
ATOM 1514 C C . ALA A 1 188 ? -8.315 -12.460 19.161 1.00 85.94 188 ALA A C 1
ATOM 1516 O O . ALA A 1 188 ? -7.261 -12.134 18.613 1.00 85.94 188 ALA A O 1
ATOM 1517 N N . THR A 1 189 ? -9.316 -13.047 18.499 1.00 87.25 189 THR A N 1
ATOM 1518 C CA . THR A 1 189 ? -9.258 -13.355 17.063 1.00 87.25 189 THR A CA 1
ATOM 1519 C C . THR A 1 189 ? -9.123 -12.074 16.238 1.00 87.25 189 THR A C 1
ATOM 1521 O O . THR A 1 189 ? -8.269 -11.990 15.358 1.00 87.25 189 THR A O 1
ATOM 1524 N N . VAL A 1 190 ? -9.903 -11.034 16.552 1.00 86.62 190 VAL A N 1
ATOM 1525 C CA . VAL A 1 190 ? -9.823 -9.749 15.837 1.00 86.62 190 VAL A CA 1
ATOM 1526 C C . VAL A 1 190 ? -8.481 -9.051 16.075 1.00 86.62 190 VAL A C 1
ATOM 1528 O O . VAL A 1 190 ? -7.881 -8.561 15.121 1.00 86.62 1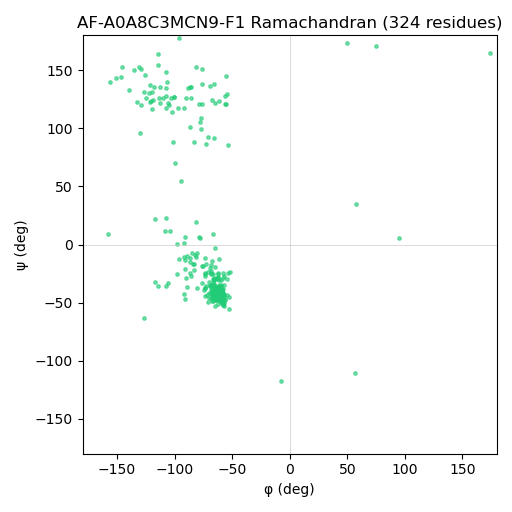90 VAL A O 1
ATOM 1531 N N . VAL A 1 191 ? -7.957 -9.053 17.306 1.00 88.12 191 VAL A N 1
ATOM 1532 C CA . VAL A 1 191 ? -6.613 -8.527 17.614 1.00 88.12 191 VAL A CA 1
ATOM 1533 C C . VAL A 1 191 ? -5.548 -9.243 16.782 1.00 88.12 191 VAL A C 1
ATOM 1535 O O . VAL A 1 191 ? -4.674 -8.590 16.210 1.00 88.12 191 VAL A O 1
ATOM 1538 N N . GLN A 1 192 ? -5.639 -10.570 16.650 1.00 90.31 192 GLN A N 1
ATOM 1539 C CA . GLN A 1 192 ? -4.710 -11.345 15.829 1.00 90.31 192 GLN A CA 1
ATOM 1540 C C . GLN A 1 192 ? -4.772 -10.940 14.347 1.00 90.31 192 GLN A C 1
ATOM 1542 O O . GLN A 1 192 ? -3.726 -10.741 13.727 1.00 90.31 192 GLN A O 1
ATOM 1547 N N . GLU A 1 193 ? -5.968 -10.794 13.773 1.00 90.38 193 GLU A N 1
ATOM 1548 C CA . GLU A 1 193 ? -6.128 -10.376 12.374 1.00 90.38 193 GLU A CA 1
ATOM 1549 C C . GLU A 1 193 ? -5.625 -8.945 12.129 1.00 90.38 193 GLU A C 1
ATOM 1551 O O . GLU A 1 193 ? -4.968 -8.676 11.122 1.00 90.38 193 GLU A O 1
ATOM 1556 N N . PHE A 1 194 ? -5.839 -8.030 13.075 1.00 88.62 194 PHE A N 1
ATOM 1557 C CA . PHE A 1 194 ? -5.297 -6.672 12.995 1.00 88.62 194 PHE A CA 1
ATOM 1558 C C . PHE A 1 194 ? -3.768 -6.657 13.115 1.00 88.62 194 PHE A C 1
ATOM 1560 O O . PHE A 1 194 ? -3.108 -5.870 12.438 1.00 88.62 194 PHE A O 1
ATOM 1567 N N . GLY A 1 195 ? -3.190 -7.555 13.918 1.00 91.06 195 GLY A N 1
ATOM 1568 C CA . GLY A 1 195 ? -1.740 -7.728 14.008 1.00 91.06 195 GLY A CA 1
ATOM 1569 C C . GLY A 1 195 ? -1.145 -8.239 12.693 1.00 91.06 195 GLY A C 1
ATOM 1570 O O . GLY A 1 195 ? -0.126 -7.727 12.225 1.00 91.06 195 GLY A O 1
ATOM 1571 N N . LYS A 1 196 ? -1.820 -9.192 12.033 1.00 92.75 196 LYS A N 1
ATOM 1572 C CA . LYS A 1 196 ? -1.452 -9.632 10.676 1.00 92.75 196 LYS A CA 1
ATOM 1573 C C . LYS A 1 196 ? -1.535 -8.479 9.677 1.00 92.75 196 LYS A C 1
ATOM 1575 O O . LYS A 1 196 ? -0.630 -8.334 8.858 1.00 92.75 196 LYS A O 1
ATOM 1580 N N . LEU A 1 197 ? -2.575 -7.644 9.761 1.00 92.31 197 LEU A N 1
ATOM 1581 C CA . LEU A 1 197 ? -2.714 -6.462 8.910 1.00 92.31 197 LEU A CA 1
ATOM 1582 C C . LEU A 1 197 ? -1.567 -5.466 9.119 1.00 92.31 197 LEU A C 1
ATOM 1584 O O . LEU A 1 197 ? -1.008 -4.982 8.139 1.00 92.31 197 LEU A O 1
ATOM 1588 N N . GLU A 1 198 ? -1.191 -5.164 10.364 1.00 92.88 198 GLU A N 1
ATOM 1589 C CA . GLU A 1 198 ? -0.068 -4.261 10.649 1.00 92.88 198 GLU A CA 1
ATOM 1590 C C . GLU A 1 198 ? 1.238 -4.779 10.023 1.00 92.88 198 GLU A C 1
ATOM 1592 O O . GLU A 1 198 ? 1.934 -4.029 9.329 1.00 92.88 198 GLU A O 1
ATOM 1597 N N . SER A 1 199 ? 1.535 -6.070 10.208 1.00 92.81 199 SER A N 1
ATOM 1598 C CA . SER A 1 199 ? 2.707 -6.713 9.608 1.00 92.81 199 SER A CA 1
ATOM 1599 C C . SER A 1 199 ? 2.653 -6.676 8.080 1.00 92.81 199 SER A C 1
ATOM 1601 O O . SER A 1 199 ? 3.660 -6.379 7.438 1.00 92.81 199 SER A O 1
ATOM 1603 N N . PHE A 1 200 ? 1.483 -6.941 7.493 1.00 93.31 200 PHE A N 1
ATOM 1604 C CA . PHE A 1 200 ? 1.270 -6.885 6.049 1.00 93.31 200 PHE A CA 1
ATOM 1605 C C . PHE A 1 200 ? 1.537 -5.483 5.494 1.00 93.31 200 PHE A C 1
ATOM 1607 O O . PHE A 1 200 ? 2.243 -5.338 4.498 1.00 93.31 200 PHE A O 1
ATOM 1614 N N . ILE A 1 201 ? 1.019 -4.443 6.154 1.00 92.38 201 ILE A N 1
ATOM 1615 C CA . ILE A 1 201 ? 1.241 -3.049 5.758 1.00 92.38 201 ILE A CA 1
ATOM 1616 C C . ILE A 1 201 ? 2.736 -2.724 5.766 1.00 92.38 201 ILE A C 1
ATOM 1618 O O . ILE A 1 201 ? 3.231 -2.131 4.809 1.00 92.38 201 ILE A O 1
ATOM 1622 N N . GLY A 1 202 ? 3.454 -3.116 6.825 1.00 91.56 202 GLY A N 1
ATOM 1623 C CA . GLY A 1 202 ? 4.904 -2.931 6.908 1.00 91.56 202 GLY A CA 1
ATOM 1624 C C . GLY A 1 202 ? 5.632 -3.599 5.742 1.00 91.56 202 GLY A C 1
ATOM 1625 O O . GLY A 1 202 ? 6.347 -2.930 5.002 1.00 91.56 202 GLY A O 1
ATOM 1626 N N . GLN A 1 203 ? 5.362 -4.887 5.521 1.00 91.31 203 GLN A N 1
ATOM 1627 C CA . GLN A 1 203 ? 5.985 -5.667 4.454 1.00 91.31 203 GLN A CA 1
ATOM 1628 C C . GLN A 1 203 ? 5.737 -5.063 3.064 1.00 91.31 203 GLN A C 1
ATOM 1630 O O . GLN A 1 203 ? 6.678 -4.851 2.303 1.00 91.31 203 GLN A O 1
ATOM 1635 N N . VAL A 1 204 ? 4.484 -4.739 2.736 1.00 92.12 204 VAL A N 1
ATOM 1636 C CA . VAL A 1 204 ? 4.112 -4.198 1.420 1.00 92.12 204 VAL A CA 1
ATOM 1637 C C . VAL A 1 204 ? 4.764 -2.840 1.153 1.00 92.12 204 VAL A C 1
ATOM 1639 O O . VAL A 1 204 ? 5.158 -2.556 0.018 1.00 92.12 204 VAL A O 1
ATOM 1642 N N . LEU A 1 205 ? 4.900 -1.997 2.181 1.00 91.69 205 LEU A N 1
ATOM 1643 C CA . LEU A 1 205 ? 5.599 -0.718 2.063 1.00 91.69 205 LEU A CA 1
ATOM 1644 C C . LEU A 1 205 ? 7.103 -0.914 1.853 1.00 91.69 205 LEU A C 1
ATOM 1646 O O . LEU A 1 205 ? 7.669 -0.280 0.960 1.00 91.69 205 LEU A O 1
ATOM 1650 N N . ASP A 1 206 ? 7.733 -1.795 2.629 1.00 90.44 206 ASP A N 1
ATOM 1651 C CA . ASP A 1 206 ? 9.169 -2.066 2.541 1.00 90.44 206 ASP A CA 1
ATOM 1652 C C . ASP A 1 206 ? 9.542 -2.666 1.178 1.00 90.44 206 ASP A C 1
ATOM 1654 O O . ASP A 1 206 ? 10.472 -2.185 0.525 1.00 90.44 206 ASP A O 1
ATOM 1658 N N . GLU A 1 207 ? 8.771 -3.641 0.687 1.00 89.44 207 GLU A N 1
ATOM 1659 C CA . GLU A 1 207 ? 8.946 -4.237 -0.644 1.00 89.44 207 GLU A CA 1
ATOM 1660 C C . GLU A 1 207 ? 8.814 -3.188 -1.760 1.00 89.44 207 GLU A C 1
ATOM 1662 O O . GLU A 1 207 ? 9.609 -3.159 -2.708 1.00 89.44 207 GLU A O 1
ATOM 1667 N N . ALA A 1 208 ? 7.836 -2.285 -1.649 1.00 91.31 208 ALA A N 1
ATOM 1668 C CA . ALA A 1 208 ? 7.630 -1.223 -2.629 1.00 91.31 208 ALA A CA 1
ATOM 1669 C C . ALA A 1 208 ? 8.769 -0.195 -2.622 1.00 91.31 208 ALA A C 1
ATOM 1671 O O . ALA A 1 208 ? 9.246 0.209 -3.686 1.00 91.31 208 ALA A O 1
ATOM 1672 N N . VAL A 1 209 ? 9.238 0.217 -1.439 1.00 90.19 209 VAL A N 1
ATOM 1673 C CA . VAL A 1 209 ? 10.379 1.133 -1.295 1.00 90.19 209 VAL A CA 1
ATOM 1674 C C . VAL A 1 209 ? 11.655 0.485 -1.826 1.00 90.19 209 VAL A C 1
ATOM 1676 O O . VAL A 1 209 ? 12.390 1.119 -2.583 1.00 90.19 209 VAL A O 1
ATOM 1679 N N . PHE A 1 210 ? 11.894 -0.788 -1.515 1.00 88.62 210 PHE A N 1
ATOM 1680 C CA . PHE A 1 210 ? 13.048 -1.530 -2.018 1.00 88.62 210 PHE A CA 1
ATOM 1681 C C . PHE A 1 210 ? 13.045 -1.619 -3.552 1.00 88.62 210 PHE A C 1
ATOM 1683 O O . PHE A 1 210 ? 14.041 -1.296 -4.208 1.00 88.62 210 PHE A O 1
ATOM 1690 N N . THR A 1 211 ? 11.890 -1.945 -4.138 1.00 89.62 211 THR A N 1
ATOM 1691 C CA . THR A 1 211 ? 11.689 -1.970 -5.596 1.00 89.62 211 THR A CA 1
ATOM 1692 C C . THR A 1 211 ? 11.870 -0.582 -6.219 1.00 89.62 211 THR A C 1
ATOM 1694 O O . THR A 1 211 ? 12.441 -0.437 -7.295 1.00 89.62 211 THR A O 1
ATOM 1697 N N . LYS A 1 212 ? 11.451 0.483 -5.538 1.00 90.06 212 LYS A N 1
ATOM 1698 C CA . LYS A 1 212 ? 11.669 1.854 -6.006 1.00 90.06 212 LYS A CA 1
ATOM 1699 C C . LYS A 1 212 ? 13.152 2.244 -6.022 1.00 90.06 212 LYS A C 1
ATOM 1701 O O . LYS A 1 212 ? 13.615 2.869 -6.979 1.00 90.06 212 LYS A O 1
ATOM 1706 N N . GLU A 1 213 ? 13.914 1.893 -4.986 1.00 88.25 213 GLU A N 1
ATOM 1707 C CA . GLU A 1 213 ? 15.357 2.173 -4.932 1.00 88.25 213 GLU A CA 1
ATOM 1708 C C . GLU A 1 213 ? 16.137 1.394 -6.002 1.00 88.25 213 GLU A C 1
ATOM 1710 O O . GLU A 1 213 ? 17.140 1.886 -6.535 1.00 88.25 213 GLU A O 1
ATOM 1715 N N . LEU A 1 214 ? 15.643 0.217 -6.398 1.00 87.69 214 LEU A N 1
ATOM 1716 C CA . LEU A 1 214 ? 16.173 -0.523 -7.539 1.00 87.69 214 LEU A CA 1
ATOM 1717 C C . LEU A 1 214 ? 16.156 0.323 -8.818 1.00 87.69 214 LEU A C 1
ATOM 1719 O O . LEU A 1 214 ? 17.181 0.393 -9.504 1.00 87.69 214 LEU A O 1
ATOM 1723 N N . TRP A 1 215 ? 15.051 1.003 -9.128 1.00 88.31 215 TRP A N 1
ATOM 1724 C CA . TRP A 1 215 ? 14.926 1.810 -10.349 1.00 88.31 215 TRP A CA 1
ATOM 1725 C C . TRP A 1 215 ? 15.973 2.916 -10.436 1.00 88.31 215 TRP A C 1
ATOM 1727 O O . TRP A 1 215 ? 16.596 3.115 -11.482 1.00 88.31 215 TRP A O 1
ATOM 1737 N N . LYS A 1 216 ? 16.275 3.564 -9.306 1.00 83.31 216 LYS A N 1
ATOM 1738 C CA . LYS A 1 216 ? 17.345 4.571 -9.235 1.00 83.31 216 LYS A CA 1
ATOM 1739 C C . LYS A 1 216 ? 18.709 4.001 -9.619 1.00 83.31 216 LYS A C 1
ATOM 1741 O O . LYS A 1 216 ? 19.539 4.720 -10.168 1.00 83.31 216 LYS A O 1
ATOM 1746 N N . SER A 1 217 ? 18.937 2.715 -9.360 1.00 82.88 217 SER A N 1
ATOM 1747 C CA . SER A 1 217 ? 20.199 2.045 -9.678 1.00 82.88 217 SER A CA 1
ATOM 1748 C C . SER A 1 217 ? 20.307 1.495 -11.096 1.00 82.88 217 SER A C 1
ATOM 1750 O O . SER A 1 217 ? 21.417 1.314 -11.589 1.00 82.88 217 SER A O 1
ATOM 1752 N N . LEU A 1 218 ? 19.177 1.162 -11.723 1.00 79.81 218 LEU A N 1
ATOM 1753 C CA . LEU A 1 218 ? 19.141 0.572 -13.061 1.00 79.81 218 LEU A CA 1
ATOM 1754 C C . LEU A 1 218 ? 19.209 1.641 -14.152 1.00 79.81 218 LEU A C 1
ATOM 1756 O O . LEU A 1 218 ? 19.540 1.339 -15.291 1.00 79.81 218 LEU A O 1
ATOM 1760 N N . GLY A 1 219 ? 18.956 2.904 -13.809 1.00 78.88 219 GLY A N 1
ATOM 1761 C CA . GLY A 1 219 ? 18.939 4.001 -14.766 1.00 78.88 219 GLY A CA 1
ATOM 1762 C C . GLY A 1 219 ? 17.681 3.997 -15.640 1.00 78.88 219 GLY A C 1
ATOM 1763 O O . GLY A 1 219 ? 16.866 3.070 -15.631 1.00 78.88 219 GLY A O 1
ATOM 1764 N N . TYR A 1 220 ? 17.502 5.080 -16.399 1.00 79.69 220 TYR A N 1
ATOM 1765 C CA . TYR A 1 220 ? 16.231 5.376 -17.066 1.00 79.69 220 TYR A CA 1
ATOM 1766 C C . TYR A 1 220 ? 15.818 4.325 -18.108 1.00 79.69 220 TYR A C 1
ATOM 1768 O O . TYR A 1 220 ? 14.660 3.936 -18.149 1.00 79.69 220 TYR A O 1
ATOM 1776 N N . LYS A 1 221 ? 16.764 3.813 -18.909 1.00 80.44 221 LYS A N 1
ATOM 1777 C CA . LYS A 1 221 ? 16.472 2.882 -20.016 1.00 80.44 221 LYS A CA 1
ATOM 1778 C C . LYS A 1 221 ? 15.797 1.587 -19.562 1.00 80.44 221 LYS A C 1
ATOM 1780 O O . LYS A 1 221 ? 14.873 1.124 -20.213 1.00 80.44 221 LYS A O 1
ATOM 1785 N N . PHE A 1 222 ? 16.277 1.007 -18.465 1.00 81.19 222 PHE A N 1
ATOM 1786 C CA . PHE A 1 222 ? 15.735 -0.241 -17.932 1.00 81.19 222 PHE A CA 1
ATOM 1787 C C . PHE A 1 222 ? 14.464 0.011 -17.127 1.00 81.19 222 PHE A C 1
ATOM 1789 O O . PHE A 1 222 ? 13.515 -0.756 -17.233 1.00 81.19 222 PHE A O 1
ATOM 1796 N N . THR A 1 223 ? 14.420 1.116 -16.376 1.00 82.56 223 THR A N 1
ATOM 1797 C CA . THR A 1 223 ? 13.223 1.517 -15.626 1.00 82.56 223 THR A CA 1
ATOM 1798 C C . THR A 1 223 ? 12.029 1.710 -16.558 1.00 82.56 223 THR A C 1
ATOM 1800 O O . THR A 1 223 ? 10.939 1.265 -16.237 1.00 82.56 223 THR A O 1
ATOM 1803 N N . ASP A 1 224 ? 12.235 2.295 -17.738 1.00 82.19 224 ASP A N 1
ATOM 1804 C CA . ASP A 1 224 ? 11.154 2.565 -18.691 1.00 82.19 224 ASP A CA 1
ATOM 1805 C C . ASP A 1 224 ? 10.434 1.306 -19.203 1.00 82.19 224 ASP A C 1
ATOM 1807 O O . ASP A 1 224 ? 9.280 1.383 -19.609 1.00 82.19 224 ASP A O 1
ATOM 1811 N N . VAL A 1 225 ? 11.116 0.156 -19.188 1.00 83.56 225 VAL A N 1
ATOM 1812 C CA . VAL A 1 225 ? 10.581 -1.119 -19.692 1.00 83.56 225 VAL A CA 1
ATOM 1813 C C . VAL A 1 225 ? 10.204 -2.074 -18.557 1.00 83.56 225 VAL A C 1
ATOM 1815 O O . VAL A 1 225 ? 9.263 -2.852 -18.681 1.00 83.56 225 VAL A O 1
ATOM 1818 N N . LEU A 1 226 ? 10.941 -2.039 -17.443 1.00 84.75 226 LEU A N 1
ATOM 1819 C CA . LEU A 1 226 ? 10.769 -2.967 -16.323 1.00 84.75 226 LEU A CA 1
ATOM 1820 C C . LEU A 1 226 ? 9.897 -2.412 -15.192 1.00 84.75 226 LEU A C 1
ATOM 1822 O O . LEU A 1 226 ? 9.514 -3.177 -14.308 1.00 84.75 226 LEU A O 1
ATOM 1826 N N . CYS A 1 227 ? 9.595 -1.116 -15.171 1.00 87.06 227 CYS A N 1
ATOM 1827 C CA . CYS A 1 227 ? 8.749 -0.542 -14.133 1.00 87.06 227 CYS A CA 1
ATOM 1828 C C . CYS A 1 227 ? 7.282 -0.868 -14.425 1.00 87.06 227 CYS A C 1
ATOM 1830 O O . CYS A 1 227 ? 6.671 -0.291 -15.319 1.00 87.06 227 CYS A O 1
ATOM 1832 N N . VAL A 1 228 ? 6.738 -1.812 -13.661 1.00 88.00 228 VAL A N 1
ATOM 1833 C CA . VAL A 1 228 ? 5.327 -2.207 -13.686 1.00 88.00 228 VAL A CA 1
ATOM 1834 C C . VAL A 1 228 ? 4.770 -1.994 -12.275 1.00 88.00 228 VAL A C 1
ATOM 1836 O O . VAL A 1 228 ? 5.479 -2.320 -11.319 1.00 88.00 228 VAL A O 1
ATOM 1839 N N . PRO A 1 229 ? 3.553 -1.445 -12.102 1.00 85.44 229 PRO A N 1
ATOM 1840 C CA . PRO A 1 229 ? 3.037 -1.085 -10.781 1.00 85.44 229 PRO A CA 1
ATOM 1841 C C . PRO A 1 229 ? 2.956 -2.267 -9.811 1.00 85.44 229 PRO A C 1
ATOM 1843 O O . PRO A 1 229 ? 3.310 -2.135 -8.643 1.00 85.44 229 PRO A O 1
ATOM 1846 N N . GLU A 1 230 ? 2.522 -3.432 -10.282 1.00 87.00 230 GLU A N 1
ATOM 1847 C CA . GLU A 1 230 ? 2.323 -4.632 -9.465 1.00 87.00 230 GLU A CA 1
ATOM 1848 C C . GLU A 1 230 ? 3.634 -5.342 -9.113 1.00 87.00 230 GLU A C 1
ATOM 1850 O O . GLU A 1 230 ? 3.673 -6.102 -8.153 1.00 87.00 230 GLU A O 1
ATOM 1855 N N . ARG A 1 231 ? 4.715 -5.061 -9.846 1.00 87.44 231 ARG A N 1
ATOM 1856 C CA . ARG A 1 231 ? 5.984 -5.780 -9.730 1.00 87.44 231 ARG A CA 1
ATOM 1857 C C . ARG A 1 231 ? 6.675 -5.494 -8.398 1.00 87.44 231 ARG A C 1
ATOM 1859 O O . ARG A 1 231 ? 6.763 -4.338 -7.967 1.00 87.44 231 ARG A O 1
ATOM 1866 N N . ARG A 1 232 ? 7.202 -6.536 -7.754 1.00 89.00 232 ARG A N 1
ATOM 1867 C CA . ARG A 1 232 ? 7.981 -6.452 -6.507 1.00 89.00 232 ARG A CA 1
ATOM 1868 C C . ARG A 1 232 ? 9.323 -7.146 -6.665 1.00 89.00 232 ARG A C 1
ATOM 1870 O O . ARG A 1 232 ? 9.403 -8.263 -7.161 1.00 89.00 232 ARG A O 1
ATOM 1877 N N . LEU A 1 233 ? 10.395 -6.469 -6.263 1.00 85.94 233 LEU A N 1
ATOM 1878 C CA . LEU A 1 233 ? 11.739 -7.037 -6.251 1.00 85.94 233 LEU A CA 1
ATOM 1879 C C . LEU A 1 233 ? 11.883 -7.986 -5.059 1.00 85.94 233 LEU A C 1
ATOM 1881 O O . LEU A 1 233 ? 11.766 -7.555 -3.914 1.00 85.94 233 LEU A O 1
ATOM 1885 N N . LEU A 1 234 ? 12.201 -9.246 -5.342 1.00 80.94 234 LEU A N 1
ATOM 1886 C CA . LEU A 1 234 ? 12.521 -10.251 -4.334 1.00 80.94 234 LEU A CA 1
ATOM 1887 C C . LEU A 1 234 ? 14.023 -10.273 -4.042 1.00 80.94 234 LEU A C 1
ATOM 1889 O O . LEU A 1 234 ? 14.420 -10.246 -2.882 1.00 80.94 234 LEU A O 1
ATOM 1893 N N . GLU A 1 235 ? 14.869 -10.282 -5.079 1.00 75.50 235 GLU A N 1
ATOM 1894 C CA . GLU A 1 235 ? 16.327 -10.364 -4.916 1.00 75.50 235 GLU A CA 1
ATOM 1895 C C . GLU A 1 235 ? 17.098 -9.581 -5.999 1.00 75.50 235 GLU A C 1
ATOM 1897 O O . GLU A 1 235 ? 16.716 -9.557 -7.171 1.00 75.50 235 GLU A O 1
ATOM 1902 N N . ASP A 1 236 ? 18.228 -8.972 -5.616 1.00 78.69 236 ASP A N 1
ATOM 1903 C CA . ASP A 1 236 ? 19.149 -8.243 -6.507 1.00 78.69 236 ASP A CA 1
ATOM 1904 C C . ASP A 1 236 ? 20.587 -8.733 -6.316 1.00 78.69 236 ASP A C 1
ATOM 1906 O O . ASP A 1 236 ? 21.189 -8.604 -5.246 1.00 78.69 236 ASP A O 1
ATOM 1910 N N . SER A 1 237 ? 21.181 -9.253 -7.388 1.00 70.38 237 SER A N 1
ATOM 1911 C CA . SER A 1 237 ? 22.496 -9.879 -7.329 1.00 70.38 237 SER A CA 1
ATOM 1912 C C . SER A 1 237 ? 23.680 -8.915 -7.284 1.00 70.38 237 SER A C 1
ATOM 1914 O O . SER A 1 237 ? 24.813 -9.386 -7.349 1.00 70.38 237 SER A O 1
ATOM 1916 N N . ARG A 1 238 ? 23.493 -7.589 -7.186 1.00 63.47 238 ARG A N 1
ATOM 1917 C CA . ARG A 1 238 ? 24.621 -6.638 -7.022 1.00 63.47 238 ARG A CA 1
ATOM 1918 C C . ARG A 1 238 ? 25.565 -6.989 -5.874 1.00 63.47 238 ARG A C 1
ATOM 1920 O O . ARG A 1 238 ? 26.728 -6.598 -5.901 1.00 63.47 238 ARG A O 1
ATOM 1927 N N . ASN A 1 239 ? 25.074 -7.736 -4.894 1.00 49.56 239 ASN A N 1
ATOM 1928 C CA . ASN A 1 239 ? 25.844 -8.175 -3.740 1.00 49.56 239 ASN A CA 1
ATOM 1929 C C . ASN A 1 239 ? 26.522 -9.544 -3.945 1.00 49.56 239 ASN A C 1
ATOM 1931 O O . ASN A 1 239 ? 27.086 -10.086 -2.997 1.00 49.56 239 ASN A O 1
ATOM 1935 N N . LEU A 1 240 ? 26.465 -10.131 -5.150 1.00 53.97 240 LEU A N 1
ATOM 1936 C CA . LEU A 1 240 ? 26.835 -11.526 -5.391 1.00 53.97 240 LEU A CA 1
ATOM 1937 C C . LEU A 1 240 ? 27.620 -11.710 -6.704 1.00 53.97 240 LEU A C 1
ATOM 1939 O O . LEU A 1 240 ? 27.193 -11.245 -7.760 1.00 53.97 240 LEU A O 1
ATOM 1943 N N . PRO A 1 241 ? 28.743 -12.449 -6.691 1.00 49.75 241 PRO A N 1
ATOM 1944 C CA . PRO A 1 241 ? 29.438 -12.814 -7.916 1.00 49.75 241 PRO A CA 1
ATOM 1945 C C . PRO A 1 241 ? 28.695 -13.968 -8.606 1.00 49.75 241 PRO A C 1
ATOM 1947 O O . PRO A 1 241 ? 28.870 -15.125 -8.232 1.00 49.75 241 PRO A O 1
ATOM 1950 N N . ILE A 1 242 ? 27.878 -13.668 -9.618 1.00 53.59 242 ILE A N 1
ATOM 1951 C CA . ILE A 1 242 ? 27.253 -14.691 -10.467 1.00 53.59 242 ILE A CA 1
ATOM 1952 C C . ILE A 1 242 ? 28.222 -15.067 -11.593 1.00 53.59 242 ILE A C 1
ATOM 1954 O O . ILE A 1 242 ? 28.682 -14.215 -12.349 1.00 53.59 242 ILE A O 1
ATOM 1958 N N . ALA A 1 243 ? 28.508 -16.360 -11.734 1.00 52.91 243 ALA A N 1
ATOM 1959 C CA . ALA A 1 243 ? 29.122 -16.914 -12.936 1.00 52.91 243 ALA A CA 1
ATOM 1960 C C . ALA A 1 243 ? 28.030 -17.585 -13.778 1.00 52.91 243 ALA A C 1
ATOM 1962 O O . ALA A 1 243 ? 27.767 -18.767 -13.597 1.00 52.91 243 ALA A O 1
ATOM 1963 N N . SER A 1 244 ? 27.375 -16.820 -14.656 1.00 47.38 244 SER A N 1
ATOM 1964 C CA . SER A 1 244 ? 26.500 -17.373 -15.697 1.00 47.38 244 SER A CA 1
ATOM 1965 C C . SER A 1 244 ? 27.383 -17.894 -16.831 1.00 47.38 244 SER A C 1
ATOM 1967 O O . SER A 1 244 ? 28.162 -17.114 -17.364 1.00 47.38 244 SER A O 1
ATOM 1969 N N . GLY A 1 245 ? 27.292 -19.189 -17.154 1.00 58.41 245 GLY A N 1
ATOM 1970 C CA . GLY A 1 245 ? 28.023 -19.925 -18.205 1.00 58.41 245 GLY A CA 1
ATOM 1971 C C . GLY A 1 245 ? 28.908 -19.133 -19.194 1.00 58.41 245 GLY A C 1
ATOM 1972 O O . GLY A 1 245 ? 29.946 -18.585 -18.827 1.00 58.41 245 GLY A O 1
ATOM 1973 N N . THR A 1 246 ? 28.571 -19.170 -20.490 1.00 46.09 246 THR A N 1
ATOM 1974 C CA . THR A 1 246 ? 29.401 -18.641 -21.599 1.00 46.09 246 THR A CA 1
ATOM 1975 C C . THR A 1 246 ? 29.299 -17.126 -21.808 1.00 46.09 246 THR A C 1
ATOM 1977 O O . THR A 1 246 ? 30.062 -16.573 -22.599 1.00 46.09 246 THR A O 1
ATOM 1980 N N . ALA A 1 247 ? 28.397 -16.442 -21.101 1.00 50.34 247 ALA A N 1
ATOM 1981 C CA . ALA A 1 247 ? 28.225 -14.993 -21.148 1.00 50.34 247 ALA A CA 1
ATOM 1982 C C . ALA A 1 247 ? 28.150 -14.438 -19.720 1.00 50.34 247 ALA A C 1
ATOM 1984 O O . ALA A 1 247 ? 27.294 -14.837 -18.932 1.00 50.34 247 ALA A O 1
ATOM 1985 N N . ARG A 1 248 ? 29.049 -13.502 -19.384 1.00 54.78 248 ARG A N 1
ATOM 1986 C CA . ARG A 1 248 ? 29.057 -12.817 -18.083 1.00 54.78 248 ARG A CA 1
ATOM 1987 C C . ARG A 1 248 ? 27.796 -11.958 -17.938 1.00 54.78 248 ARG A C 1
ATOM 1989 O O . ARG A 1 248 ? 27.800 -10.792 -18.315 1.00 54.78 248 ARG A O 1
ATOM 1996 N N . SER A 1 249 ? 26.733 -12.521 -17.370 1.00 56.84 249 SER A N 1
ATOM 1997 C CA . SER A 1 249 ? 25.662 -11.724 -16.767 1.00 56.84 249 SER A CA 1
ATOM 1998 C C . SER A 1 249 ? 26.235 -10.972 -15.570 1.00 56.84 249 SER A C 1
ATOM 2000 O O . SER A 1 249 ? 26.799 -11.582 -14.663 1.00 56.84 249 SER A O 1
ATOM 2002 N N . GLU A 1 250 ? 26.129 -9.646 -15.592 1.00 66.56 250 GLU A N 1
ATOM 2003 C CA . GLU A 1 250 ? 26.713 -8.769 -14.570 1.00 66.56 250 GLU A CA 1
ATOM 2004 C C . GLU A 1 250 ? 25.771 -8.592 -13.379 1.00 66.56 250 GLU A C 1
ATOM 2006 O O . GLU A 1 250 ? 26.215 -8.292 -12.270 1.00 66.56 250 GLU A O 1
ATOM 2011 N N . ARG A 1 251 ? 24.464 -8.782 -13.601 1.00 78.75 251 ARG A N 1
ATOM 2012 C CA . ARG A 1 251 ? 23.439 -8.620 -12.574 1.00 78.75 251 ARG A CA 1
ATOM 2013 C C . ARG A 1 251 ? 22.181 -9.419 -12.900 1.00 78.75 251 ARG A C 1
ATOM 2015 O O . ARG A 1 251 ? 21.743 -9.456 -14.044 1.00 78.75 251 ARG A O 1
ATOM 2022 N N . LEU A 1 252 ? 21.593 -10.026 -11.883 1.00 78.62 252 LEU A N 1
ATOM 2023 C CA . LEU A 1 252 ? 20.329 -10.743 -11.912 1.00 78.62 252 LEU A CA 1
ATOM 2024 C C . LEU A 1 252 ? 19.359 -10.038 -10.972 1.00 78.62 252 LEU A C 1
ATOM 2026 O O . LEU A 1 252 ? 19.726 -9.677 -9.852 1.00 78.62 252 LEU A O 1
ATOM 2030 N N . LEU A 1 253 ? 18.132 -9.857 -11.439 1.00 82.94 253 LEU A N 1
ATOM 2031 C CA . LEU A 1 253 ? 17.022 -9.325 -10.666 1.00 82.94 253 LEU A CA 1
ATOM 2032 C C . LEU A 1 253 ? 15.909 -10.357 -10.669 1.00 82.94 253 LEU A C 1
ATOM 2034 O O . LEU A 1 253 ? 15.437 -10.751 -11.735 1.00 82.94 253 LEU A O 1
ATOM 2038 N N . LEU A 1 254 ? 15.496 -10.776 -9.486 1.00 81.44 254 LEU A N 1
ATOM 2039 C CA . LEU A 1 254 ? 14.351 -11.648 -9.316 1.00 81.44 254 LEU A CA 1
ATOM 2040 C C . LEU A 1 254 ? 13.175 -10.800 -8.852 1.00 81.44 254 LEU A C 1
ATOM 2042 O O . LEU A 1 254 ? 13.213 -10.253 -7.749 1.00 81.44 254 LEU A O 1
ATOM 2046 N N . PHE A 1 255 ? 12.152 -10.694 -9.688 1.00 85.25 255 PHE A N 1
ATOM 2047 C CA . PHE A 1 255 ? 10.869 -10.130 -9.300 1.00 85.25 255 PHE A CA 1
ATOM 2048 C C . PHE A 1 255 ? 9.893 -11.242 -8.911 1.00 85.25 255 PHE A C 1
ATOM 2050 O O . PHE A 1 255 ? 10.228 -12.423 -8.968 1.00 85.25 255 PHE A O 1
ATOM 2057 N N . ASP A 1 256 ? 8.697 -10.866 -8.485 1.00 82.38 256 ASP A N 1
ATOM 2058 C CA . ASP A 1 256 ? 7.603 -11.783 -8.177 1.00 82.38 256 ASP A CA 1
ATOM 2059 C C . ASP A 1 256 ? 6.906 -12.357 -9.421 1.00 82.38 256 ASP A C 1
ATOM 2061 O O . ASP A 1 256 ? 6.255 -13.397 -9.328 1.00 82.38 256 ASP A O 1
ATOM 2065 N N . ASP A 1 257 ? 7.070 -11.716 -10.580 1.00 80.81 257 ASP A N 1
ATOM 2066 C CA . ASP A 1 257 ? 6.485 -12.115 -11.863 1.00 80.81 257 ASP A CA 1
ATOM 2067 C C . ASP A 1 257 ? 7.522 -12.544 -12.917 1.00 80.81 257 ASP A C 1
ATOM 2069 O O . ASP A 1 257 ? 7.265 -13.461 -13.701 1.00 80.81 257 ASP A O 1
ATOM 2073 N N . VAL A 1 258 ? 8.697 -11.904 -12.943 1.00 84.69 258 VAL A N 1
ATOM 2074 C CA . VAL A 1 258 ? 9.744 -12.139 -13.953 1.00 84.69 258 VAL A CA 1
ATOM 2075 C C . VAL A 1 258 ? 11.151 -12.264 -13.360 1.00 84.69 258 VAL A C 1
ATOM 2077 O O . VAL A 1 258 ? 11.508 -11.622 -12.373 1.00 84.69 258 VAL A O 1
ATOM 2080 N N . LEU A 1 259 ? 12.005 -13.040 -14.024 1.00 82.94 259 LEU A N 1
ATOM 2081 C CA . LEU A 1 259 ? 13.448 -13.066 -13.796 1.00 82.94 259 LEU A CA 1
ATOM 2082 C C . LEU A 1 259 ? 14.139 -12.232 -14.872 1.00 82.94 259 LEU A C 1
ATOM 2084 O O . LEU A 1 259 ? 13.934 -12.462 -16.061 1.00 82.94 259 LEU A O 1
ATOM 2088 N N . VAL A 1 260 ? 14.982 -11.280 -14.475 1.00 83.62 260 VAL A N 1
ATOM 2089 C CA . VAL A 1 260 ? 15.696 -10.402 -15.407 1.00 83.62 260 VAL A CA 1
ATOM 2090 C C . VAL A 1 260 ? 17.202 -10.580 -15.269 1.00 83.62 260 VAL A C 1
ATOM 2092 O O . VAL A 1 260 ? 17.771 -10.389 -14.194 1.00 83.62 260 VAL A O 1
ATOM 2095 N N . LEU A 1 261 ? 17.863 -10.897 -16.380 1.00 79.44 261 LEU A N 1
ATOM 2096 C CA . LEU A 1 261 ? 19.319 -10.943 -16.493 1.00 79.44 261 LEU A CA 1
ATOM 2097 C C . LEU A 1 261 ? 19.812 -9.702 -17.226 1.00 79.44 261 LEU A C 1
ATOM 2099 O O . LEU A 1 261 ? 19.372 -9.420 -18.337 1.00 79.44 261 LEU A O 1
ATOM 2103 N N . ILE A 1 262 ? 20.746 -8.972 -16.623 1.00 80.69 262 ILE A N 1
ATOM 2104 C CA . ILE A 1 262 ? 21.345 -7.768 -17.197 1.00 80.69 262 ILE A CA 1
ATOM 2105 C C . ILE A 1 262 ? 22.775 -8.075 -17.639 1.00 80.69 262 ILE A C 1
ATOM 2107 O O . ILE A 1 262 ? 23.602 -8.580 -16.871 1.00 80.69 262 ILE A O 1
ATOM 2111 N N . GLN A 1 263 ? 23.058 -7.734 -18.893 1.00 79.00 263 GLN A N 1
ATOM 2112 C CA . G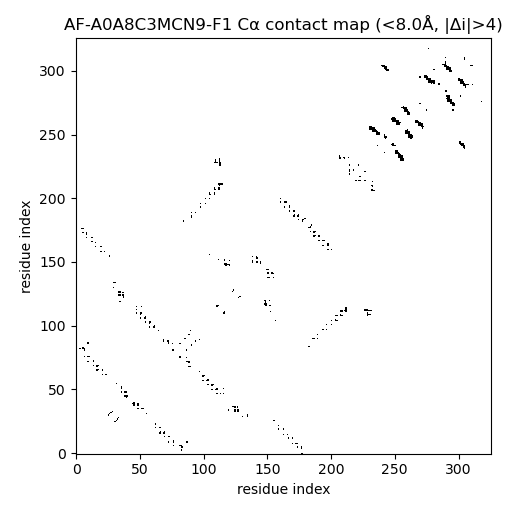LN A 1 263 ? 24.344 -7.899 -19.560 1.00 79.00 263 GLN A CA 1
ATOM 2113 C C . GLN A 1 263 ? 24.718 -6.567 -20.221 1.00 79.00 263 GLN A C 1
ATOM 2115 O O . GLN A 1 263 ? 24.250 -6.251 -21.319 1.00 79.00 263 GLN A O 1
ATOM 2120 N N . GLY A 1 264 ? 25.528 -5.750 -19.539 1.00 75.06 264 GLY A N 1
ATOM 2121 C CA . GLY A 1 264 ? 25.895 -4.412 -20.004 1.00 75.06 264 GLY A CA 1
ATOM 2122 C C . GLY A 1 264 ? 24.671 -3.522 -20.266 1.00 75.06 264 GLY A C 1
ATOM 2123 O O . GLY A 1 264 ? 23.976 -3.113 -19.342 1.00 75.06 264 GLY A O 1
ATOM 2124 N N . ASN A 1 265 ? 24.404 -3.220 -21.543 1.00 74.56 265 ASN A N 1
ATOM 2125 C CA . ASN A 1 265 ? 23.292 -2.359 -21.977 1.00 74.56 265 ASN A CA 1
ATOM 2126 C C . ASN A 1 265 ? 22.036 -3.122 -22.434 1.00 74.56 265 ASN A C 1
ATOM 2128 O O . ASN A 1 265 ? 21.068 -2.485 -22.854 1.00 74.56 265 ASN A O 1
ATOM 2132 N N . SER A 1 266 ? 22.045 -4.452 -22.386 1.00 78.50 266 SER A N 1
ATOM 2133 C CA . SER A 1 266 ? 20.902 -5.303 -22.730 1.00 78.50 266 SER A CA 1
ATOM 2134 C C . SER A 1 266 ? 20.402 -6.065 -21.510 1.00 78.50 266 SER A C 1
ATOM 2136 O O . SER A 1 266 ? 21.163 -6.329 -20.577 1.00 78.50 266 SER A O 1
ATOM 2138 N N . PHE A 1 267 ? 19.125 -6.437 -21.529 1.00 82.38 267 PHE A N 1
ATOM 2139 C CA . PHE A 1 267 ? 18.560 -7.368 -20.564 1.00 82.38 267 PHE A CA 1
ATOM 2140 C C . PHE A 1 267 ? 17.760 -8.458 -21.277 1.00 82.38 267 PHE A C 1
ATOM 2142 O O . PHE A 1 267 ? 17.223 -8.230 -22.361 1.00 82.38 267 PHE A O 1
ATOM 2149 N N . GLN A 1 268 ? 17.681 -9.625 -20.649 1.00 80.38 268 GLN A N 1
ATOM 2150 C CA . GLN A 1 268 ? 16.748 -10.695 -20.987 1.00 80.38 268 GLN A CA 1
ATOM 2151 C C . GLN A 1 268 ? 15.756 -10.828 -19.832 1.00 80.38 268 GLN A C 1
ATOM 2153 O O . GLN A 1 268 ? 16.160 -10.775 -18.670 1.00 80.38 268 GLN A O 1
ATOM 2158 N N . SER A 1 269 ? 14.470 -10.964 -20.142 1.00 82.69 269 SER A N 1
ATOM 2159 C CA . SER A 1 269 ? 13.400 -11.153 -19.159 1.00 82.69 269 SER A CA 1
ATOM 2160 C C . SER A 1 269 ? 12.697 -12.479 -19.408 1.00 82.69 269 SER A C 1
ATOM 2162 O O . SER A 1 269 ? 12.281 -12.735 -20.537 1.00 82.69 269 SER A O 1
ATOM 2164 N N . PHE A 1 270 ? 12.520 -13.270 -18.357 1.00 81.38 270 PHE A N 1
ATOM 2165 C CA . PHE A 1 270 ? 11.905 -14.591 -18.399 1.00 81.38 270 PHE A CA 1
ATOM 2166 C C . PHE A 1 270 ? 10.694 -14.620 -17.464 1.00 81.38 270 PHE A C 1
ATOM 2168 O O . PHE A 1 270 ? 10.805 -14.212 -16.307 1.00 81.38 270 PHE A O 1
ATOM 2175 N N . ASP A 1 271 ? 9.544 -15.087 -17.953 1.00 79.69 271 ASP A N 1
ATOM 2176 C CA . ASP A 1 271 ? 8.350 -15.294 -17.121 1.00 79.69 271 ASP A CA 1
ATOM 2177 C C . ASP A 1 271 ? 8.619 -16.433 -16.136 1.00 79.69 271 ASP A C 1
ATOM 2179 O O . ASP A 1 271 ? 8.965 -17.543 -16.547 1.00 79.69 271 ASP A O 1
ATOM 2183 N N . LEU A 1 272 ? 8.445 -16.171 -14.839 1.00 76.31 272 LEU A N 1
ATOM 2184 C CA . LEU A 1 272 ? 8.735 -17.147 -13.791 1.00 76.31 272 LEU A CA 1
ATOM 2185 C C . LEU A 1 272 ? 7.878 -18.408 -13.883 1.00 76.31 272 LEU A C 1
ATOM 2187 O O . LEU A 1 272 ? 8.311 -19.470 -13.442 1.00 76.31 272 LEU A O 1
ATOM 2191 N N . LYS A 1 273 ? 6.698 -18.331 -14.506 1.00 76.06 273 LYS A N 1
ATOM 2192 C CA . LYS A 1 273 ? 5.838 -19.500 -14.753 1.00 76.06 273 LYS A CA 1
ATOM 2193 C C . LYS A 1 273 ? 6.471 -20.511 -15.706 1.00 76.06 273 LYS A C 1
ATOM 2195 O O . LYS A 1 273 ? 6.040 -21.661 -15.747 1.00 76.06 273 LYS A O 1
ATOM 2200 N N . LEU A 1 274 ? 7.460 -20.081 -16.486 1.00 75.38 274 LEU A N 1
ATOM 2201 C CA . LEU A 1 274 ? 8.165 -20.885 -17.479 1.00 75.38 274 LEU A CA 1
ATOM 2202 C C . LEU A 1 274 ? 9.599 -21.211 -17.037 1.00 75.38 274 LEU A C 1
ATOM 2204 O O . LEU A 1 274 ? 10.398 -21.669 -17.844 1.00 75.38 274 LEU A O 1
ATOM 2208 N N . VAL A 1 275 ? 9.949 -20.962 -15.773 1.00 70.44 275 VAL A N 1
ATOM 2209 C CA . VAL A 1 275 ? 11.293 -21.205 -15.245 1.00 70.44 275 VAL A CA 1
ATOM 2210 C C . VAL A 1 275 ? 11.316 -22.518 -14.463 1.00 70.44 275 VAL A C 1
ATOM 2212 O O . VAL A 1 275 ? 10.557 -22.703 -13.515 1.00 70.44 275 VAL A O 1
ATOM 2215 N N . TRP A 1 276 ? 12.242 -23.411 -14.811 1.00 72.12 276 TRP A N 1
ATOM 2216 C CA . TRP A 1 276 ? 12.538 -24.626 -14.052 1.00 72.12 276 TRP A CA 1
ATOM 2217 C C . TRP A 1 276 ? 13.861 -24.485 -13.314 1.00 72.12 276 TRP A C 1
ATOM 2219 O O . TRP A 1 276 ? 14.834 -23.952 -13.848 1.00 72.12 276 TRP A O 1
ATOM 2229 N N . VAL A 1 277 ? 13.902 -24.985 -12.085 1.00 68.69 277 VAL A N 1
ATOM 2230 C CA . VAL A 1 277 ? 15.076 -24.905 -11.220 1.00 68.69 277 VAL A CA 1
ATOM 2231 C C . VAL A 1 277 ? 15.532 -26.319 -10.880 1.00 68.69 277 VAL A C 1
ATOM 2233 O O . VAL A 1 277 ? 14.806 -27.069 -10.236 1.00 68.69 277 VAL A O 1
ATOM 2236 N N . ASP A 1 278 ? 16.742 -26.668 -11.309 1.00 67.00 278 ASP A N 1
ATOM 2237 C CA . ASP A 1 278 ? 17.381 -27.951 -11.039 1.00 67.00 278 ASP A CA 1
ATOM 2238 C C . ASP A 1 278 ? 18.473 -27.789 -9.972 1.00 67.00 278 ASP A C 1
ATOM 2240 O O . ASP A 1 278 ? 19.471 -27.078 -10.148 1.00 67.00 278 ASP A O 1
ATOM 2244 N N . GLU A 1 279 ? 18.298 -28.506 -8.862 1.00 57.75 279 GLU A N 1
ATOM 2245 C CA . GLU A 1 279 ? 19.217 -28.518 -7.716 1.00 57.75 279 GLU A CA 1
ATOM 2246 C C . GLU A 1 279 ? 20.512 -29.294 -7.996 1.00 57.75 279 GLU A C 1
ATOM 2248 O O . GLU A 1 279 ? 21.553 -29.043 -7.385 1.00 57.75 279 GLU A O 1
ATOM 2253 N N . ASN A 1 280 ? 20.457 -30.248 -8.927 1.00 53.19 280 ASN A N 1
ATOM 2254 C CA . ASN A 1 280 ? 21.515 -31.225 -9.145 1.00 53.19 280 ASN A CA 1
ATOM 2255 C C . ASN A 1 280 ? 22.402 -30.821 -10.328 1.00 53.19 280 ASN A C 1
ATOM 2257 O O . ASN A 1 280 ? 22.404 -31.440 -11.395 1.00 53.19 280 ASN A O 1
ATOM 2261 N N . CYS A 1 281 ? 23.188 -29.762 -10.140 1.00 51.84 281 CYS A N 1
ATOM 2262 C CA . CYS A 1 281 ? 24.219 -29.407 -11.105 1.00 51.84 281 CYS A CA 1
ATOM 2263 C C . CYS A 1 281 ? 25.351 -30.450 -11.021 1.00 51.84 281 CYS A C 1
ATOM 2265 O O . CYS A 1 281 ? 26.254 -30.337 -10.201 1.00 51.84 281 CYS A O 1
ATOM 2267 N N . GLY A 1 282 ? 25.292 -31.496 -11.853 1.00 45.34 282 GLY A N 1
ATOM 2268 C CA . GLY A 1 282 ? 26.283 -32.586 -11.915 1.00 45.34 282 GLY A CA 1
ATOM 2269 C C . GLY A 1 282 ? 27.682 -32.180 -12.407 1.00 45.34 282 GLY A C 1
ATOM 2270 O O . GLY A 1 282 ? 28.522 -33.041 -12.667 1.00 45.34 282 GLY A O 1
ATOM 2271 N N . GLU A 1 283 ? 27.947 -30.883 -12.555 1.00 48.28 283 GLU A N 1
ATOM 2272 C CA . GLU A 1 283 ? 29.271 -30.356 -12.858 1.00 48.28 283 GLU A CA 1
ATOM 2273 C C . GLU A 1 283 ? 30.025 -30.098 -11.558 1.00 48.28 283 GLU A C 1
ATOM 2275 O O . GLU A 1 283 ? 29.474 -29.545 -10.613 1.00 48.28 283 GLU A O 1
ATOM 2280 N N . LYS A 1 284 ? 31.292 -30.526 -11.518 1.00 44.12 284 LYS A N 1
ATOM 2281 C CA . LYS A 1 284 ? 32.213 -30.410 -10.380 1.00 44.12 284 LYS A CA 1
ATOM 2282 C C . LYS A 1 284 ? 32.315 -28.956 -9.899 1.00 44.12 284 LYS A C 1
ATOM 2284 O O . LYS A 1 284 ? 33.216 -28.227 -10.312 1.00 44.12 284 LYS A O 1
ATOM 2289 N N . SER A 1 285 ? 31.410 -28.532 -9.028 1.00 49.47 285 SER A N 1
ATOM 2290 C CA . SER A 1 285 ? 31.493 -27.244 -8.359 1.00 49.47 285 SER A CA 1
ATOM 2291 C C . SER A 1 285 ? 32.719 -27.247 -7.446 1.00 49.47 285 SER A C 1
ATOM 2293 O O . SER A 1 285 ? 33.052 -28.244 -6.799 1.00 49.47 285 SER A O 1
ATOM 2295 N N . ALA A 1 286 ? 33.454 -26.133 -7.440 1.00 52.22 286 ALA A N 1
ATOM 2296 C CA . ALA A 1 286 ? 34.564 -25.943 -6.515 1.00 52.22 286 ALA A CA 1
ATOM 2297 C C . ALA A 1 286 ? 34.065 -26.131 -5.066 1.00 52.22 286 ALA A C 1
ATOM 2299 O O . ALA A 1 286 ? 32.928 -25.748 -4.768 1.00 52.22 286 ALA A O 1
ATOM 2300 N N . PRO A 1 287 ? 34.873 -26.700 -4.151 1.00 48.38 287 PRO A N 1
ATOM 2301 C CA . PRO A 1 287 ? 34.443 -26.918 -2.773 1.00 48.38 287 PRO A CA 1
ATOM 2302 C C . PRO A 1 287 ? 33.997 -25.589 -2.141 1.00 48.38 287 PRO A C 1
ATOM 2304 O O . PRO A 1 287 ? 34.768 -24.632 -2.091 1.00 48.38 287 PRO A O 1
ATOM 2307 N N . GLY A 1 288 ? 32.736 -25.527 -1.698 1.00 55.94 288 GLY A N 1
ATOM 2308 C CA . GLY A 1 288 ? 32.119 -24.329 -1.112 1.00 55.94 288 GLY A CA 1
ATOM 2309 C C . GLY A 1 288 ? 31.318 -23.441 -2.076 1.00 55.94 288 GLY A C 1
ATOM 2310 O O . GLY A 1 288 ? 30.865 -22.378 -1.662 1.00 55.94 288 GLY A O 1
ATOM 2311 N N . LEU A 1 289 ? 31.130 -23.844 -3.339 1.00 58.62 289 LEU A N 1
ATOM 2312 C CA . LEU A 1 289 ? 30.267 -23.145 -4.294 1.00 58.62 289 LEU A CA 1
ATOM 2313 C C . LEU A 1 289 ? 28.963 -23.926 -4.504 1.00 58.62 289 LEU A C 1
ATOM 2315 O O . LEU A 1 289 ? 28.975 -25.089 -4.907 1.00 58.62 289 LEU A O 1
ATOM 2319 N N . HIS A 1 290 ? 27.833 -23.286 -4.223 1.00 62.72 290 HIS A N 1
ATOM 2320 C CA . HIS A 1 290 ? 26.510 -23.832 -4.483 1.00 62.72 290 HIS A CA 1
ATOM 2321 C C . HIS A 1 290 ? 26.042 -23.381 -5.861 1.00 62.72 290 HIS A C 1
ATOM 2323 O O . HIS A 1 290 ? 25.889 -22.185 -6.100 1.00 62.72 290 HIS A O 1
ATOM 2329 N N . SER A 1 291 ? 25.826 -24.338 -6.760 1.00 63.00 291 SER A N 1
ATOM 2330 C CA . SER A 1 291 ? 25.374 -24.074 -8.124 1.00 63.00 291 SER A CA 1
ATOM 2331 C C . SER A 1 291 ? 23.913 -24.487 -8.290 1.00 63.00 291 SER A C 1
ATOM 2333 O O . SER A 1 291 ? 23.521 -25.563 -7.847 1.00 63.00 291 SER A O 1
ATOM 2335 N N . LEU A 1 292 ? 23.126 -23.620 -8.915 1.00 66.06 292 LEU A N 1
ATOM 2336 C CA . LEU A 1 292 ? 21.715 -23.782 -9.227 1.00 66.06 292 LEU A CA 1
ATOM 2337 C C . LEU A 1 292 ? 21.556 -23.695 -10.740 1.00 66.06 292 LEU A C 1
ATOM 2339 O O . LEU A 1 292 ? 21.963 -22.697 -11.334 1.00 66.06 292 LEU A O 1
ATOM 2343 N N . ARG A 1 293 ? 20.979 -24.714 -11.372 1.00 67.81 293 ARG A N 1
ATOM 2344 C CA . ARG A 1 293 ? 20.662 -24.641 -12.798 1.00 67.81 293 ARG A CA 1
ATOM 2345 C C . ARG A 1 293 ? 19.257 -24.080 -12.952 1.00 67.81 293 ARG A C 1
ATOM 2347 O O . ARG A 1 293 ? 18.318 -24.597 -12.364 1.00 67.81 293 ARG A O 1
ATOM 2354 N N . ILE A 1 294 ? 19.136 -23.027 -13.742 1.00 70.25 294 ILE A N 1
ATOM 2355 C CA . ILE A 1 294 ? 17.867 -22.429 -14.121 1.00 70.25 294 ILE A CA 1
ATOM 2356 C C . ILE A 1 294 ? 17.679 -22.671 -15.612 1.00 70.25 294 ILE A C 1
ATOM 2358 O O . ILE A 1 294 ? 18.517 -22.291 -16.430 1.00 70.25 294 ILE A O 1
ATOM 2362 N N . THR A 1 295 ? 16.586 -23.336 -15.949 1.00 66.19 295 THR A N 1
ATOM 2363 C CA . THR A 1 295 ? 16.198 -23.667 -17.314 1.00 66.19 295 THR A CA 1
ATOM 2364 C C . THR A 1 295 ? 14.986 -22.820 -17.672 1.00 66.19 295 THR A C 1
ATOM 2366 O O . THR A 1 295 ? 13.988 -22.823 -16.959 1.00 66.19 295 THR A O 1
ATOM 2369 N N . THR A 1 296 ? 15.079 -22.092 -18.773 1.00 68.12 296 THR A N 1
ATOM 2370 C CA . THR A 1 296 ? 13.978 -21.355 -19.408 1.00 68.12 296 THR A CA 1
ATOM 2371 C C . THR A 1 296 ? 13.706 -21.983 -20.778 1.00 68.12 296 THR A C 1
ATOM 2373 O O . THR A 1 296 ? 14.551 -22.750 -21.256 1.00 68.12 296 THR A O 1
ATOM 2376 N N . PRO A 1 297 ? 12.558 -21.715 -21.429 1.00 67.44 297 PRO A N 1
ATOM 2377 C CA . PRO A 1 297 ? 12.275 -22.249 -22.761 1.00 67.44 297 PRO A CA 1
ATOM 2378 C C . PRO A 1 297 ? 13.336 -21.855 -23.796 1.00 67.44 297 PRO A C 1
ATOM 2380 O O . PRO A 1 297 ? 13.573 -22.596 -24.749 1.00 67.44 297 PRO A O 1
ATOM 2383 N N . GLU A 1 298 ? 13.979 -20.702 -23.606 1.00 69.56 298 GLU A N 1
ATOM 2384 C CA . GLU A 1 298 ? 14.968 -20.143 -24.519 1.00 69.56 298 GLU A CA 1
ATOM 2385 C C . GLU A 1 298 ? 16.404 -20.558 -24.166 1.00 69.56 298 GLU A C 1
ATOM 2387 O O . GLU A 1 298 ? 17.183 -20.896 -25.057 1.00 69.56 298 GLU A O 1
ATOM 2392 N N . GLU A 1 299 ? 16.774 -20.541 -22.880 1.00 66.69 299 GLU A N 1
ATOM 2393 C CA . GLU A 1 299 ? 18.157 -20.744 -22.433 1.00 66.69 299 GLU A CA 1
ATOM 2394 C C . GLU A 1 299 ? 18.258 -21.485 -21.090 1.00 66.69 299 GLU A C 1
ATOM 2396 O O . GLU A 1 299 ? 17.390 -21.408 -20.222 1.00 66.69 299 GLU A O 1
ATOM 2401 N N . THR A 1 300 ? 19.370 -22.193 -20.880 1.00 64.94 300 THR A N 1
ATOM 2402 C CA . THR A 1 300 ? 19.728 -22.781 -19.580 1.00 64.94 300 THR A CA 1
ATOM 2403 C C . THR A 1 300 ? 20.972 -22.092 -19.042 1.00 64.94 300 THR A C 1
ATOM 2405 O O . THR A 1 300 ? 22.002 -22.061 -19.714 1.00 64.94 300 THR A O 1
ATOM 2408 N N . PHE A 1 301 ? 20.908 -21.583 -17.816 1.00 67.44 301 PHE A N 1
ATOM 2409 C CA . PHE A 1 301 ? 22.034 -20.938 -17.150 1.00 67.44 301 PHE A CA 1
ATOM 2410 C C . PHE A 1 301 ? 22.260 -21.518 -15.758 1.00 67.44 301 PHE A C 1
ATOM 2412 O O . PHE A 1 301 ? 21.355 -22.015 -15.096 1.00 67.44 301 PHE A O 1
ATOM 2419 N N . ILE A 1 302 ? 23.513 -21.485 -15.315 1.00 65.50 302 ILE A N 1
ATOM 2420 C CA . ILE A 1 302 ? 23.910 -21.963 -13.993 1.00 65.50 302 ILE A CA 1
ATOM 2421 C C . ILE A 1 302 ? 24.231 -20.732 -13.157 1.00 65.50 302 ILE A C 1
ATOM 2423 O O . ILE A 1 302 ? 25.146 -19.981 -13.481 1.00 65.50 302 ILE A O 1
ATOM 2427 N N . LEU A 1 303 ? 23.482 -20.516 -12.083 1.00 65.31 303 LEU A N 1
ATOM 2428 C CA . LEU A 1 303 ? 23.833 -19.554 -11.051 1.00 65.31 303 LEU A CA 1
ATOM 2429 C C . LEU A 1 303 ? 24.754 -20.233 -10.054 1.00 65.31 303 LEU A C 1
ATOM 2431 O O . LEU A 1 303 ? 24.499 -21.353 -9.636 1.00 65.31 303 LEU A O 1
ATOM 2435 N N . SER A 1 304 ? 25.822 -19.562 -9.648 1.00 61.00 304 SER A N 1
ATOM 2436 C CA . SER A 1 304 ? 26.707 -20.072 -8.605 1.00 61.00 304 SER A CA 1
ATOM 2437 C C . SER A 1 304 ? 26.831 -19.040 -7.498 1.00 61.00 304 SER A C 1
ATOM 2439 O O . SER A 1 304 ? 27.170 -17.892 -7.767 1.00 61.00 304 SER A O 1
ATOM 2441 N N . THR A 1 305 ? 26.558 -19.446 -6.260 1.00 60.38 305 THR A N 1
ATOM 2442 C CA . THR A 1 305 ? 26.660 -18.609 -5.062 1.00 60.38 305 THR A CA 1
ATOM 2443 C C . THR A 1 305 ? 27.559 -19.264 -4.018 1.00 60.38 305 THR A C 1
ATOM 2445 O O . THR A 1 305 ? 27.609 -20.487 -3.888 1.00 60.38 305 THR A O 1
ATOM 2448 N N . LYS A 1 306 ? 28.297 -18.441 -3.270 1.00 57.88 306 LYS A N 1
ATOM 2449 C CA . LYS A 1 306 ? 29.076 -18.874 -2.097 1.00 57.88 306 LYS A CA 1
ATOM 2450 C C . LYS A 1 306 ? 28.261 -18.808 -0.802 1.00 57.88 306 LYS A C 1
ATOM 2452 O O . LYS A 1 306 ? 28.728 -19.290 0.223 1.00 57.88 306 LYS A O 1
ATOM 2457 N N . ASP A 1 307 ? 27.077 -18.196 -0.846 1.00 59.66 307 ASP A N 1
ATOM 2458 C CA . ASP A 1 307 ? 26.228 -17.977 0.321 1.00 59.66 307 ASP A CA 1
ATOM 2459 C C . ASP A 1 307 ? 25.137 -19.066 0.427 1.00 59.66 307 ASP A C 1
ATOM 2461 O O . ASP A 1 307 ? 24.285 -19.169 -0.465 1.00 59.66 307 ASP A O 1
ATOM 2465 N N . PRO A 1 308 ? 25.134 -19.884 1.498 1.00 57.44 308 PRO A N 1
ATOM 2466 C CA . PRO A 1 308 ? 24.111 -20.898 1.728 1.00 57.44 308 PRO A CA 1
ATOM 2467 C C . PRO A 1 308 ? 22.725 -20.312 2.049 1.00 57.44 308 PRO A C 1
ATOM 2469 O O . PRO A 1 308 ? 21.734 -20.985 1.782 1.00 57.44 308 PRO A O 1
ATOM 2472 N N . GLN A 1 309 ? 22.613 -19.082 2.569 1.00 56.47 309 GLN A N 1
ATOM 2473 C CA . GLN A 1 309 ? 21.310 -18.438 2.805 1.00 56.47 309 GLN A CA 1
ATOM 2474 C C . GLN A 1 309 ? 20.654 -18.001 1.492 1.00 56.47 309 GLN A C 1
ATOM 2476 O O . GLN A 1 309 ? 19.444 -18.140 1.322 1.00 56.47 309 GLN A O 1
ATOM 2481 N N . MET A 1 310 ? 21.461 -17.553 0.528 1.00 56.31 310 MET A N 1
ATOM 2482 C CA . MET A 1 310 ? 20.989 -17.219 -0.819 1.00 56.31 310 MET A CA 1
ATOM 2483 C C . MET A 1 310 ? 20.492 -18.454 -1.573 1.00 56.31 310 MET A C 1
ATOM 2485 O O . MET A 1 310 ? 19.537 -18.378 -2.340 1.00 56.31 310 MET A O 1
ATOM 2489 N N . LYS A 1 311 ? 21.127 -19.604 -1.317 1.00 57.34 311 LYS A N 1
ATOM 2490 C CA . LYS A 1 311 ? 20.670 -20.912 -1.782 1.00 57.34 311 LYS A CA 1
ATOM 2491 C C . LYS A 1 311 ? 19.206 -21.116 -1.381 1.00 57.34 311 LYS A C 1
ATOM 2493 O O . LYS A 1 311 ? 18.366 -21.271 -2.248 1.00 57.34 311 LYS A O 1
ATOM 2498 N N . VAL A 1 312 ? 18.901 -20.985 -0.089 1.00 54.25 312 VAL A N 1
ATOM 2499 C CA . VAL A 1 312 ? 17.550 -21.170 0.464 1.00 54.25 312 VAL A CA 1
ATOM 2500 C C . VAL A 1 312 ? 16.545 -20.170 -0.122 1.00 54.25 312 VAL A C 1
ATOM 2502 O O . VAL A 1 312 ? 15.482 -20.582 -0.559 1.00 54.25 312 VAL A O 1
ATOM 2505 N N . ARG A 1 313 ? 16.890 -18.883 -0.260 1.00 57.62 313 ARG A N 1
ATOM 2506 C CA . ARG A 1 313 ? 15.960 -17.882 -0.829 1.00 57.62 313 ARG A CA 1
ATOM 2507 C C . ARG A 1 313 ? 15.646 -18.087 -2.312 1.00 57.62 3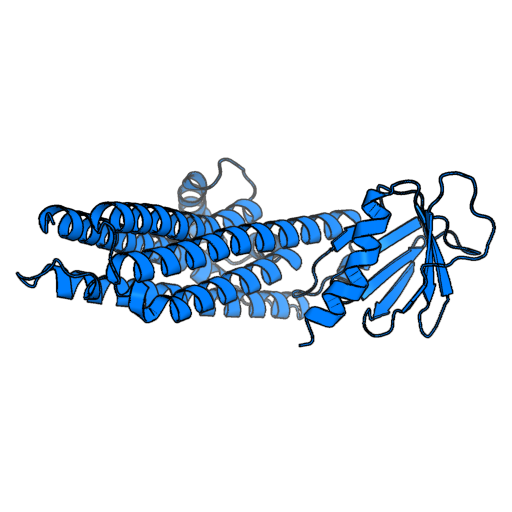13 ARG A C 1
ATOM 2509 O O . ARG A 1 313 ? 14.500 -17.938 -2.721 1.00 57.62 313 ARG A O 1
ATOM 2516 N N . LEU A 1 314 ? 16.645 -18.461 -3.115 1.00 57.53 314 LEU A N 1
ATOM 2517 C CA . LEU A 1 314 ? 16.444 -18.829 -4.524 1.00 57.53 314 LEU A CA 1
ATOM 2518 C C . LEU A 1 314 ? 15.660 -20.143 -4.677 1.00 57.53 314 LEU A C 1
ATOM 2520 O O . LEU A 1 314 ? 15.067 -20.376 -5.727 1.00 57.53 314 LEU A O 1
ATOM 2524 N N . TRP A 1 315 ? 15.672 -20.999 -3.652 1.00 59.16 315 TRP A N 1
ATOM 2525 C CA . TRP A 1 315 ? 15.005 -22.305 -3.627 1.00 59.16 315 TRP A CA 1
ATOM 2526 C C . TRP A 1 315 ? 13.568 -22.261 -3.115 1.00 59.16 315 TRP A C 1
ATOM 2528 O O . TRP A 1 315 ? 12.708 -22.955 -3.650 1.00 59.16 315 TRP A O 1
ATOM 2538 N N . ASP A 1 316 ? 13.284 -21.410 -2.134 1.00 54.34 316 ASP A N 1
ATOM 2539 C CA . ASP A 1 316 ? 11.928 -21.189 -1.624 1.00 54.34 316 ASP A CA 1
ATOM 2540 C C . ASP A 1 316 ? 11.071 -20.387 -2.624 1.00 54.34 316 ASP A C 1
ATOM 2542 O O . ASP A 1 316 ? 9.838 -20.380 -2.569 1.00 54.34 316 ASP A O 1
ATOM 2546 N N . PHE A 1 317 ? 11.715 -19.730 -3.588 1.00 58.03 317 PHE A N 1
ATOM 2547 C CA . PHE A 1 317 ? 11.085 -18.933 -4.635 1.00 58.03 317 PHE A CA 1
ATOM 2548 C C . PHE A 1 317 ? 10.204 -19.750 -5.625 1.00 58.03 317 PHE A C 1
ATOM 2550 O O . PHE A 1 317 ? 9.022 -19.418 -5.754 1.00 58.03 317 PHE A O 1
ATOM 2557 N N . PRO A 1 318 ? 10.666 -20.839 -6.283 1.00 52.19 318 PRO A N 1
ATOM 2558 C CA . PRO A 1 318 ? 9.789 -21.664 -7.126 1.00 52.19 318 PRO A CA 1
ATOM 2559 C C . PRO A 1 318 ? 8.660 -22.338 -6.328 1.00 52.19 318 PRO A C 1
ATOM 2561 O O . PRO A 1 318 ? 7.569 -22.556 -6.852 1.00 52.19 318 PRO A O 1
ATOM 2564 N N . ILE A 1 319 ? 8.890 -22.622 -5.042 1.00 43.69 319 ILE A N 1
ATOM 2565 C CA . ILE A 1 319 ? 7.897 -23.235 -4.153 1.00 43.69 319 ILE A CA 1
ATOM 2566 C C . ILE A 1 319 ? 6.805 -22.220 -3.779 1.00 43.69 319 ILE A C 1
ATOM 2568 O O . ILE A 1 319 ? 5.620 -22.532 -3.858 1.00 43.69 319 ILE A O 1
ATOM 2572 N N . SER A 1 320 ? 7.164 -20.980 -3.442 1.00 41.34 320 SER A N 1
ATOM 2573 C CA . SER A 1 320 ? 6.198 -19.924 -3.093 1.00 41.34 320 SER A CA 1
ATOM 2574 C C . SER A 1 320 ? 5.328 -19.453 -4.272 1.00 41.34 320 SER A C 1
ATOM 2576 O O . SER A 1 320 ? 4.186 -19.043 -4.054 1.00 41.34 320 SER A O 1
ATOM 2578 N N . LEU A 1 321 ? 5.795 -19.586 -5.520 1.00 41.25 321 LEU A N 1
ATOM 2579 C CA . LEU A 1 321 ? 4.983 -19.361 -6.728 1.00 41.25 321 LEU A CA 1
ATOM 2580 C C . LEU A 1 321 ? 3.899 -20.430 -6.945 1.00 41.25 321 LEU A C 1
ATOM 2582 O O . LEU A 1 321 ? 2.790 -20.103 -7.376 1.00 41.25 321 LEU A O 1
ATOM 2586 N N . LEU A 1 322 ? 4.182 -21.693 -6.604 1.00 36.22 322 LEU A N 1
ATOM 2587 C CA . LEU A 1 322 ? 3.191 -22.776 -6.646 1.00 36.22 322 LEU A CA 1
ATOM 2588 C C . LEU A 1 322 ? 2.075 -22.571 -5.609 1.00 36.22 322 LEU A C 1
ATOM 2590 O O . LEU A 1 322 ? 0.936 -22.947 -5.860 1.00 36.22 322 LEU A O 1
ATOM 2594 N N . PHE A 1 323 ? 2.367 -21.918 -4.480 1.00 29.97 323 PHE A N 1
ATOM 2595 C CA . PHE A 1 323 ? 1.371 -21.630 -3.440 1.00 29.97 323 PHE A CA 1
ATOM 2596 C C . PHE A 1 323 ? 0.576 -20.330 -3.649 1.00 29.97 323 PHE A C 1
ATOM 2598 O O . PHE A 1 323 ? -0.472 -20.172 -3.032 1.00 29.97 323 PHE A O 1
ATOM 2605 N N . LYS A 1 324 ? 1.011 -19.411 -4.524 1.00 33.34 324 LYS A N 1
ATOM 2606 C CA . LYS A 1 324 ? 0.233 -18.205 -4.895 1.00 33.34 324 LYS A CA 1
ATOM 2607 C C . LYS A 1 324 ? -0.786 -18.443 -6.021 1.00 33.34 324 LYS A C 1
ATOM 2609 O O . LYS A 1 324 ? -1.563 -17.545 -6.331 1.00 33.34 324 LYS A O 1
ATOM 2614 N N . THR A 1 325 ? -0.779 -19.623 -6.642 1.00 29.97 325 THR A N 1
ATOM 2615 C CA . THR A 1 325 ? -1.712 -20.009 -7.720 1.00 29.97 325 THR A CA 1
ATOM 2616 C C . THR A 1 325 ? -2.820 -20.970 -7.264 1.00 29.97 325 THR A C 1
ATOM 2618 O O . THR A 1 325 ? -3.532 -21.509 -8.111 1.00 29.97 325 THR A O 1
ATOM 2621 N N . GLY A 1 326 ? -2.983 -21.160 -5.946 1.00 28.77 326 GLY A N 1
ATOM 2622 C CA . GLY A 1 326 ? -4.030 -21.983 -5.323 1.00 28.77 326 GLY A CA 1
ATOM 2623 C C . GLY A 1 326 ? -5.168 -21.168 -4.733 1.00 28.77 326 GLY A C 1
ATOM 2624 O O . GLY A 1 326 ? -4.860 -20.214 -3.984 1.00 28.77 326 GLY A O 1
#

Foldseek 3Di:
DPLVLQLVLLVVLLVLLVVLLVLLVCCCVLPLVLLLVLQDPDPVLNVLSVLSVQLVVLSVVLSVVSVVLSVLSVVLSPDPPNRDPVSNVCLVCVVVNLVSLLSNLLSLLLSLLLLSLLVSQVRPRPSCVVSVVVLVVVLVVQDPDPDRSVSNSRSSVVSVLVSLVVVLVSLVSVLVVVPDDPSSVSSVVSSVSSVVSSVVSVVSNVQSNVSNVVDVVVDDPCCVPPRGSNKTWLDKCCVWCWDWPPADQPIWTDILFWTWTDHPPDIDIAGLVQKDKDQCPVPPDDVQKRWIWIDGPVDIIITIGSDVVVVVSVVVSNVVNVVVVD

InterPro domains:
  IPR051984 Alsin [PTHR46089] (6-315)
  IPR057248 Alsin-like, PH-like domain [PF25383] (229-315)